Protein AF-A0AAP2H8K9-F1 (afdb_monomer)

Foldseek 3Di:
DLVVQLLVCLLVLVLVSNLVSLVVCVVVVNCDACNLQSNLLSCLVVPVNVSSVVSVVRHDDDCLPVNLVVLCVRQNPVVLLVLLLVLLVVCLVPVDPVSVLSLLVSLLQLAQAQSVLSSLQSLLVSLPPDDPPHPPVSLLSPLCSVLSNQSSVVRVPPGGRDPVSLVSLCVSCVVSQNNQLPHAQDPSLSRSLSNLSVCCSSVVDHLVSNLVRHVVVLVCQQPDPVHDLSSLVSNLLSCLVVVNPCNLVSLVSCCPVVVDLVSLLVNLCVQQPPDPDHDPVSLVSLVVSCVSCVLDLSSLVSCLVHPDDPLVVNLVSLSSNLSSLSNCSRPGPPVNDDDHSSVSNVVSSVSNCVSVVD

Sequence (358 aa):
MRLELALHYTRREECPKALEAWTALERSDLVTGYMPMLAGYCYLKLGDDKRAFAMFDRVKGRLHGRFEDVLEQLWGERPALRAHADRLLAFRASGSLADLDGGLENAIRFGIGQDRGKALAALAQAAAPSSPQAPAVFGQLACLRPAFEAEASASEASGDPDASVKAEWKQRMETCGLALGRYPLPDDAALARLLVVTAINLDIASAQELLAAHAASLAGRARSDAGDIGALRLLAAMQARVSDPGLKETDELGWTRYGDVRFAASRLAGRLVGNPAPTAEDLAQLDRARRQFPQDQAILGLWLRYSSPDKEAARAAWRELALMEFHSPRVERDPIHMERTAVGLYFALRGYREAAGL

Secondary structure (DSSP, 8-state):
-HHHHHHHHHHTT-HHHHHHHHHHHHTTT---TTHHHHHHHHHHHHT-HHHHHHHHTT--S--HHHHHHHHHHHTS-HHHHHHHHHHHHHHHHH--HHHHHHHHHHHHHT-SSHHHHHHHHHHHHHTSS--TT--THHHHHHHHHHHHHHHHHHHHHTSS--HHHHHHHHHHHHHTT--BTTBPPPSSHHHHHHHHHHHHHTTSS-HHHHHHHHHHHHHHHHHSSS--HHHHHHHHHHHHHTT-TTHHHHHHHHHHHH--HHHHHHHHHHHHTT-SS--HHHHHHHHHHHHH-TT-HHHHHHHHHHS---HHHHHHHHHHHHHHHHH-----B-SS-B--HHHHHHHHHHHHHHHHT-

Nearest PDB structures (foldseek):
  7n61-assembly1_1E  TM=3.010E-01  e=2.448E-01  Chlamydomonas reinhardtii
  6fc4-assembly1_A  TM=2.152E-01  e=1.053E+00  Pseudomonas aeruginosa
  3zik-assembly1_A  TM=2.055E-01  e=2.715E+00  Eremothecium gossypii

pLDDT: mean 83.64, std 14.6, range [29.08, 97.94]

Radius of gyration: 22.85 Å; Cα contacts (8 Å, |Δi|>4): 438; chains: 1; bounding box: 60×42×66 Å

Mean predicted aligned error: 8.21 Å

Solvent-accessible surface area (backbone atoms only — not comparable to full-atom values): 18932 Å² total; per-residue (Å²): 111,58,64,61,51,19,54,50,24,50,56,70,66,38,31,74,64,12,46,56,32,42,52,56,34,47,79,65,74,65,62,53,72,60,46,28,48,61,51,13,49,37,29,46,74,75,65,40,52,70,61,11,49,58,24,47,72,64,46,78,72,99,46,57,74,65,42,49,56,46,33,21,74,56,53,23,56,68,59,49,64,47,46,35,51,49,29,42,51,46,20,66,74,65,67,41,65,70,30,47,38,55,36,40,49,49,32,52,42,51,39,87,22,49,67,15,12,54,42,27,40,51,51,29,60,58,30,49,96,78,64,99,81,62,56,76,68,43,61,55,44,40,55,36,22,66,36,27,45,44,39,19,55,34,14,73,74,67,43,56,77,50,75,65,38,44,51,42,40,52,52,32,27,49,77,62,59,52,33,82,67,81,38,75,73,58,87,53,39,40,60,33,42,41,53,53,53,50,29,41,76,57,69,73,44,54,55,63,58,47,40,73,58,40,43,68,59,27,53,47,48,34,67,38,93,86,49,28,70,51,34,40,51,48,46,37,51,35,24,59,76,68,68,39,78,65,33,59,58,49,18,48,47,34,27,72,77,65,67,37,63,66,26,44,40,51,46,48,44,76,64,44,65,93,46,95,72,72,49,74,67,56,52,54,50,46,54,50,45,40,68,75,40,74,84,39,62,64,42,49,53,49,40,69,70,73,46,87,65,55,60,66,60,43,25,53,49,23,48,49,46,27,54,50,39,56,58,50,42,49,78,44,51,39,93,87,59,78,60,60,40,65,56,57,31,49,53,22,48,50,53,21,31,64,49,66,72,109

Structure (mmCIF, N/CA/C/O backbone):
data_AF-A0AAP2H8K9-F1
#
_entry.id   AF-A0AAP2H8K9-F1
#
loop_
_atom_site.group_PDB
_atom_site.id
_atom_site.type_symbol
_atom_site.label_atom_id
_atom_site.label_alt_id
_atom_site.label_comp_id
_atom_site.label_asym_id
_atom_site.label_entity_id
_atom_site.label_seq_id
_atom_site.pdbx_PDB_ins_code
_atom_site.Cartn_x
_atom_site.Cartn_y
_atom_site.Cartn_z
_atom_site.occupancy
_atom_site.B_iso_or_equiv
_atom_site.auth_seq_id
_atom_site.auth_comp_id
_atom_site.auth_asym_id
_atom_site.auth_atom_id
_atom_site.pdbx_PDB_model_num
ATOM 1 N N . MET A 1 1 ? -9.526 8.830 -32.875 1.00 81.38 1 MET A N 1
ATOM 2 C CA . MET A 1 1 ? -9.806 7.374 -32.905 1.00 81.38 1 MET A CA 1
ATOM 3 C C . MET A 1 1 ? -8.564 6.506 -32.688 1.00 81.38 1 MET A C 1
ATOM 5 O O . MET A 1 1 ? -8.616 5.634 -31.838 1.00 81.38 1 MET A O 1
ATOM 9 N N . ARG A 1 2 ? -7.440 6.718 -33.396 1.00 87.75 2 ARG A N 1
ATOM 10 C CA . ARG A 1 2 ? -6.240 5.860 -33.248 1.00 87.75 2 ARG A CA 1
ATOM 11 C C . ARG A 1 2 ? -5.597 5.883 -31.852 1.00 87.75 2 ARG A C 1
ATOM 13 O O . ARG A 1 2 ? -5.178 4.834 -31.386 1.00 87.75 2 ARG A O 1
ATOM 20 N N . LEU A 1 3 ? -5.576 7.041 -31.183 1.00 87.56 3 LEU A N 1
ATOM 21 C CA . LEU A 1 3 ? -5.094 7.156 -29.799 1.00 87.56 3 LEU A CA 1
ATOM 22 C C . LEU A 1 3 ? -5.915 6.289 -28.837 1.00 87.56 3 LEU A C 1
ATOM 24 O O . LEU A 1 3 ? -5.346 5.482 -28.116 1.00 87.56 3 LEU A O 1
ATOM 28 N N . GLU A 1 4 ? -7.243 6.379 -28.902 1.00 87.25 4 GLU A N 1
ATOM 29 C CA . GLU A 1 4 ? -8.145 5.547 -28.091 1.00 87.25 4 GLU A CA 1
ATOM 30 C C . GLU A 1 4 ? -7.919 4.046 -28.305 1.00 87.25 4 GLU A C 1
ATOM 32 O O . GLU A 1 4 ? -7.903 3.287 -27.342 1.00 87.25 4 GLU A O 1
ATOM 37 N N . LEU A 1 5 ? -7.685 3.608 -29.548 1.00 92.19 5 LEU A N 1
ATOM 38 C CA . LEU A 1 5 ? -7.356 2.207 -29.839 1.00 92.19 5 LEU A CA 1
ATOM 39 C C . LEU A 1 5 ? -6.014 1.790 -29.227 1.00 92.19 5 LEU A C 1
ATOM 41 O O . LEU A 1 5 ? -5.926 0.714 -28.641 1.00 92.19 5 LEU A O 1
ATOM 45 N N . ALA A 1 6 ? -4.987 2.639 -29.331 1.00 90.94 6 ALA A N 1
ATOM 46 C CA . ALA A 1 6 ? -3.682 2.368 -28.736 1.00 90.94 6 ALA A CA 1
ATOM 47 C C . ALA A 1 6 ? -3.791 2.216 -27.210 1.00 90.94 6 ALA A C 1
ATOM 49 O O . ALA A 1 6 ? -3.351 1.210 -26.657 1.00 90.94 6 ALA A O 1
ATOM 50 N N . LEU A 1 7 ? -4.473 3.157 -26.547 1.00 86.06 7 LEU A N 1
ATOM 51 C CA . LEU A 1 7 ? -4.726 3.114 -25.105 1.00 86.06 7 LEU A CA 1
ATOM 52 C C . LEU A 1 7 ? -5.587 1.902 -24.710 1.00 86.06 7 LEU A C 1
ATOM 54 O O . LEU A 1 7 ? -5.293 1.242 -23.715 1.00 86.06 7 LEU A O 1
ATOM 58 N N . HIS A 1 8 ? -6.621 1.569 -25.492 1.00 84.94 8 HIS A N 1
ATOM 59 C CA . HIS A 1 8 ? -7.476 0.401 -25.261 1.00 84.94 8 HIS A CA 1
ATOM 60 C C . HIS A 1 8 ? -6.677 -0.906 -25.284 1.00 84.94 8 HIS A C 1
ATOM 62 O O . HIS A 1 8 ? -6.778 -1.697 -24.347 1.00 84.94 8 HIS A O 1
ATOM 68 N N . TYR A 1 9 ? -5.868 -1.129 -26.322 1.00 91.50 9 TYR A N 1
ATOM 69 C CA . TYR A 1 9 ? -5.059 -2.342 -26.422 1.00 91.50 9 TYR A CA 1
ATOM 70 C C . TYR A 1 9 ? -3.954 -2.390 -25.364 1.00 91.50 9 TYR A C 1
ATOM 72 O O . TYR A 1 9 ? -3.726 -3.454 -24.795 1.00 91.50 9 TYR A O 1
ATOM 80 N N . THR A 1 10 ? -3.320 -1.257 -25.034 1.00 87.62 10 THR A N 1
ATOM 81 C CA . THR A 1 10 ? -2.350 -1.178 -23.929 1.00 87.62 10 THR A CA 1
ATOM 82 C C . THR A 1 10 ? -2.995 -1.553 -22.589 1.00 87.62 10 THR A C 1
ATOM 84 O O . THR A 1 10 ? -2.435 -2.370 -21.862 1.00 87.62 10 THR A O 1
ATOM 87 N N . ARG A 1 11 ? -4.201 -1.046 -22.291 1.00 82.44 11 ARG A N 1
ATOM 88 C CA . ARG A 1 11 ? -4.965 -1.387 -21.074 1.00 82.44 11 ARG A CA 1
ATOM 89 C C . ARG A 1 11 ? -5.315 -2.873 -20.990 1.00 82.44 11 ARG A C 1
ATOM 91 O O . ARG A 1 11 ? -5.318 -3.442 -19.908 1.00 82.44 11 ARG A O 1
ATOM 98 N N . ARG A 1 12 ? -5.625 -3.497 -22.128 1.00 84.19 12 ARG A N 1
ATOM 99 C CA . ARG A 1 12 ? -5.955 -4.930 -22.219 1.00 84.19 12 ARG A CA 1
ATOM 100 C C . ARG A 1 12 ? -4.736 -5.839 -22.325 1.00 84.19 12 ARG A C 1
ATOM 102 O O . ARG A 1 12 ? -4.901 -7.033 -22.542 1.00 84.19 12 ARG A O 1
ATOM 109 N N . GLU A 1 13 ? -3.534 -5.278 -22.213 1.00 87.31 13 GLU A N 1
ATOM 110 C CA . GLU A 1 13 ? -2.275 -6.002 -22.373 1.00 87.31 13 GLU A CA 1
ATOM 111 C C . GLU A 1 13 ? -2.085 -6.662 -23.752 1.00 87.31 13 GLU A C 1
ATOM 113 O O . GLU A 1 13 ? -1.221 -7.519 -23.935 1.00 87.31 13 GLU A O 1
ATOM 118 N N . GLU A 1 14 ? -2.834 -6.220 -24.763 1.00 93.25 14 GLU A N 1
ATOM 119 C CA . GLU A 1 14 ? -2.744 -6.697 -26.145 1.00 93.25 14 GLU A CA 1
ATOM 120 C C . GLU A 1 14 ? -1.607 -5.963 -26.880 1.00 93.25 14 GLU A C 1
ATOM 122 O O . GLU A 1 14 ? -1.812 -5.316 -27.910 1.00 93.25 14 GLU A O 1
ATOM 127 N N . CYS A 1 15 ? -0.388 -6.035 -26.329 1.00 95.12 15 CYS A N 1
ATOM 128 C CA . CYS A 1 15 ? 0.767 -5.240 -26.762 1.00 95.12 15 CYS A CA 1
ATOM 129 C C . CYS A 1 15 ? 1.074 -5.304 -28.268 1.00 95.12 15 CYS A C 1
ATOM 131 O O . CYS A 1 15 ? 1.371 -4.247 -28.821 1.00 95.12 15 CYS A O 1
ATOM 133 N N . PRO A 1 16 ? 0.957 -6.448 -28.976 1.00 97.19 16 PRO A N 1
ATOM 134 C CA . PRO A 1 16 ? 1.146 -6.471 -30.428 1.00 97.19 16 PRO A CA 1
ATOM 135 C C . PRO A 1 16 ? 0.188 -5.525 -31.171 1.00 97.19 16 PRO A C 1
ATOM 137 O O . PRO A 1 16 ? 0.630 -4.708 -31.976 1.00 97.19 16 PRO A O 1
ATOM 140 N N . LYS A 1 17 ? -1.108 -5.549 -30.829 1.00 96.81 17 LYS A N 1
ATOM 141 C CA . LYS A 1 17 ? -2.116 -4.654 -31.426 1.00 96.81 17 LYS A CA 1
ATOM 142 C C . LYS A 1 17 ? -1.934 -3.208 -30.977 1.00 96.81 17 LYS A C 1
ATOM 144 O O . LYS A 1 17 ? -2.128 -2.278 -31.758 1.00 96.81 17 LYS A O 1
ATOM 149 N N . ALA A 1 18 ? -1.543 -3.006 -29.717 1.00 94.81 18 ALA A N 1
ATOM 150 C CA . ALA A 1 18 ? -1.234 -1.678 -29.204 1.00 94.81 18 ALA A CA 1
ATOM 151 C C . ALA A 1 18 ? -0.090 -1.039 -29.998 1.00 94.81 18 ALA A C 1
ATOM 153 O O . ALA A 1 18 ? -0.194 0.123 -30.383 1.00 94.81 18 ALA A O 1
ATOM 154 N N . LEU A 1 19 ? 0.973 -1.795 -30.290 1.00 96.19 19 LEU A N 1
ATOM 155 C CA . LEU A 1 19 ? 2.117 -1.301 -31.051 1.00 96.19 19 LEU A CA 1
ATOM 156 C C . LEU A 1 19 ? 1.758 -0.930 -32.490 1.00 96.19 19 LEU A C 1
ATOM 158 O O . LEU A 1 19 ? 2.238 0.094 -32.963 1.00 96.19 19 LEU A O 1
ATOM 162 N N . GLU A 1 20 ? 0.876 -1.671 -33.164 1.00 95.88 20 GLU A N 1
ATOM 163 C CA . GLU A 1 20 ? 0.372 -1.263 -34.486 1.00 95.88 20 GLU A CA 1
ATOM 164 C C . GLU A 1 20 ? -0.271 0.133 -34.438 1.00 95.88 20 GLU A C 1
ATOM 166 O O . GLU A 1 20 ? 0.018 0.999 -35.272 1.00 95.88 20 GLU A O 1
ATOM 171 N N . ALA A 1 21 ? -1.098 0.381 -33.418 1.00 94.81 21 ALA A N 1
ATOM 172 C CA . ALA A 1 21 ? -1.740 1.673 -33.212 1.00 94.81 21 ALA A CA 1
ATOM 173 C C . ALA A 1 21 ? -0.735 2.769 -32.801 1.00 94.81 21 ALA A C 1
ATOM 175 O O . ALA A 1 21 ? -0.788 3.875 -33.347 1.00 94.81 21 ALA A O 1
ATOM 176 N N . TRP A 1 22 ? 0.214 2.470 -31.906 1.00 95.06 22 TRP A N 1
ATOM 177 C CA . TRP A 1 22 ? 1.273 3.398 -31.489 1.00 95.06 22 TRP A CA 1
ATOM 178 C C . TRP A 1 22 ? 2.195 3.786 -32.648 1.00 95.06 22 TRP A C 1
ATOM 180 O O . TRP A 1 22 ? 2.468 4.969 -32.834 1.00 95.06 22 TRP A O 1
ATOM 190 N N . THR A 1 23 ? 2.611 2.835 -33.486 1.00 95.00 23 THR A N 1
ATOM 191 C CA . THR A 1 23 ? 3.412 3.109 -34.687 1.00 95.00 23 THR A CA 1
ATOM 192 C C . THR A 1 23 ? 2.643 3.966 -35.693 1.00 95.00 23 THR A C 1
ATOM 194 O O . THR A 1 23 ? 3.220 4.858 -36.316 1.00 95.00 23 THR A O 1
ATOM 197 N N . ALA A 1 24 ? 1.334 3.748 -35.856 1.00 93.88 24 ALA A N 1
ATOM 198 C CA . ALA A 1 24 ? 0.516 4.597 -36.721 1.00 93.88 24 ALA A CA 1
ATOM 199 C C . ALA A 1 24 ? 0.422 6.044 -36.202 1.00 93.88 24 ALA A C 1
ATOM 201 O O . ALA A 1 24 ? 0.432 6.972 -37.009 1.00 93.88 24 ALA A O 1
ATOM 202 N N . LEU A 1 25 ? 0.344 6.239 -34.880 1.00 91.44 25 LEU A N 1
ATOM 203 C CA . LEU A 1 25 ? 0.381 7.564 -34.249 1.00 91.44 25 LEU A CA 1
ATOM 204 C C . LEU A 1 25 ? 1.756 8.222 -34.387 1.00 91.44 25 LEU A C 1
ATOM 206 O O . LEU A 1 25 ? 1.836 9.419 -34.654 1.00 91.44 25 LEU A O 1
ATOM 210 N N . GLU A 1 26 ? 2.828 7.445 -34.239 1.00 92.12 26 GLU A N 1
ATOM 211 C CA . GLU A 1 26 ? 4.207 7.919 -34.365 1.00 92.12 26 GLU A CA 1
ATOM 212 C C . GLU A 1 26 ? 4.497 8.437 -35.775 1.00 92.12 26 GLU A C 1
ATOM 214 O O . GLU A 1 26 ? 5.035 9.529 -35.926 1.00 92.12 26 GLU A O 1
ATOM 219 N N . ARG A 1 27 ? 4.063 7.712 -36.815 1.00 92.94 27 ARG A N 1
ATOM 220 C CA . ARG A 1 27 ? 4.183 8.160 -38.216 1.00 92.94 27 ARG A CA 1
ATOM 221 C C . ARG A 1 27 ? 3.424 9.455 -38.509 1.00 92.94 27 ARG A C 1
ATOM 223 O O . ARG A 1 27 ? 3.687 10.089 -39.523 1.00 92.94 27 ARG A O 1
ATOM 230 N N . SER A 1 28 ? 2.455 9.812 -37.670 1.00 91.38 28 SER A N 1
ATOM 231 C CA . SER A 1 28 ? 1.693 11.061 -37.765 1.00 91.38 28 SER A CA 1
ATOM 232 C C . SER A 1 28 ? 2.223 12.161 -36.837 1.00 91.38 28 SER A C 1
ATOM 234 O O . SER A 1 28 ? 1.571 13.191 -36.724 1.00 91.38 28 SER A O 1
ATOM 236 N N . ASP A 1 29 ? 3.357 11.940 -36.160 1.00 88.25 29 ASP A N 1
ATOM 237 C CA . ASP A 1 29 ? 3.944 12.846 -35.159 1.00 88.25 29 ASP A CA 1
ATOM 238 C C . ASP A 1 29 ? 2.975 13.225 -34.017 1.00 88.25 29 ASP A C 1
ATOM 240 O O . ASP A 1 29 ? 3.028 14.301 -33.430 1.00 88.25 29 ASP A O 1
ATOM 244 N N . LEU A 1 30 ? 2.049 12.314 -33.687 1.00 86.06 30 LEU A N 1
ATOM 245 C CA . LEU A 1 30 ? 1.036 12.526 -32.643 1.00 86.06 30 LEU A CA 1
ATOM 246 C C . LEU A 1 30 ? 1.455 11.968 -31.275 1.00 86.06 30 LEU A C 1
ATOM 248 O O . LEU A 1 30 ? 0.756 12.177 -30.285 1.00 86.06 30 LEU A O 1
ATOM 252 N N . VAL A 1 31 ? 2.581 11.253 -31.199 1.00 85.12 31 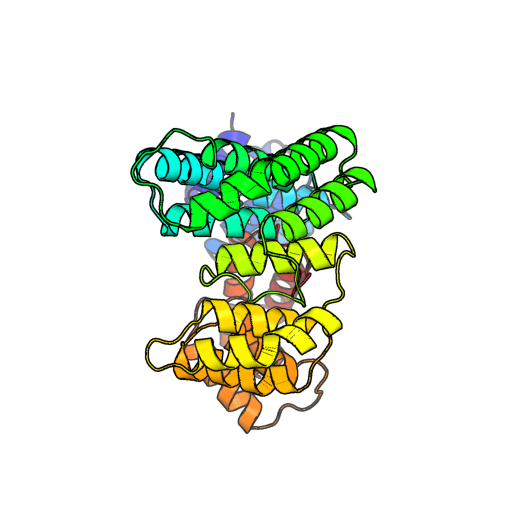VAL A N 1
ATOM 253 C CA . VAL A 1 31 ? 3.098 10.669 -29.952 1.00 85.12 31 VAL A CA 1
ATOM 254 C C . VAL A 1 31 ? 3.935 11.719 -29.224 1.00 85.12 31 VAL A C 1
ATOM 256 O O . VAL A 1 31 ? 5.137 11.850 -29.451 1.00 85.12 31 VAL A O 1
ATOM 259 N N . THR A 1 32 ? 3.284 12.476 -28.342 1.00 83.00 32 THR A N 1
ATOM 260 C CA . THR A 1 32 ? 3.893 13.581 -27.586 1.00 83.00 32 THR A CA 1
ATOM 261 C C . THR A 1 32 ? 3.646 13.446 -26.079 1.00 83.00 32 THR A C 1
ATOM 263 O O . THR A 1 32 ? 2.894 12.580 -25.623 1.00 83.00 32 THR A O 1
ATOM 266 N N . GLY A 1 33 ? 4.310 14.284 -25.278 1.00 81.31 33 GLY A N 1
ATOM 267 C CA . GLY A 1 33 ? 4.159 14.288 -23.821 1.00 81.31 33 GLY A CA 1
ATOM 268 C C . GLY A 1 33 ? 4.581 12.959 -23.190 1.00 81.31 33 GLY A C 1
ATOM 269 O O . GLY A 1 33 ? 5.719 12.529 -23.350 1.00 81.31 33 GLY A O 1
ATOM 270 N N . TYR A 1 34 ? 3.656 12.317 -22.476 1.00 78.62 34 TYR A N 1
ATOM 271 C CA . TYR A 1 34 ? 3.871 11.038 -21.793 1.00 78.62 34 TYR A CA 1
ATOM 272 C C . TYR A 1 34 ? 3.588 9.807 -22.669 1.00 78.62 34 TYR A C 1
ATOM 274 O O . TYR A 1 34 ? 3.903 8.689 -22.271 1.00 78.62 34 TYR A O 1
ATOM 282 N N . MET A 1 35 ? 2.990 9.974 -23.854 1.00 86.06 35 MET A N 1
ATOM 283 C CA . MET A 1 35 ? 2.619 8.853 -24.727 1.00 86.06 35 MET A CA 1
ATOM 284 C C . MET A 1 35 ? 3.796 7.933 -25.101 1.00 86.06 35 MET A C 1
ATOM 28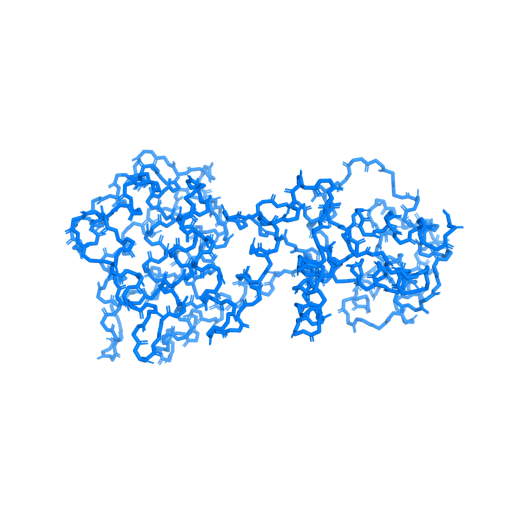6 O O . MET A 1 35 ? 3.579 6.720 -25.152 1.00 86.06 35 MET A O 1
ATOM 290 N N . PRO A 1 36 ? 5.039 8.433 -25.294 1.00 90.06 36 PRO A N 1
ATOM 291 C CA . PRO A 1 36 ? 6.187 7.553 -25.478 1.00 90.06 36 PRO A CA 1
ATOM 292 C C . PRO A 1 36 ? 6.391 6.559 -24.323 1.00 90.06 36 PRO A C 1
ATOM 294 O O . PRO A 1 36 ? 6.704 5.406 -24.592 1.00 90.06 36 PRO A O 1
ATOM 297 N N . MET A 1 37 ? 6.130 6.923 -23.057 1.00 86.00 37 MET A N 1
ATOM 298 C CA . MET A 1 37 ? 6.221 5.961 -21.941 1.00 86.00 37 MET A CA 1
ATOM 299 C C . MET A 1 37 ? 5.267 4.776 -22.121 1.00 86.00 37 MET A C 1
ATOM 301 O O . MET A 1 37 ? 5.631 3.633 -21.863 1.00 86.00 37 MET A O 1
ATOM 305 N N . LEU A 1 38 ? 4.049 5.034 -22.598 1.00 87.56 38 LEU A N 1
ATOM 306 C CA . LEU A 1 38 ? 3.014 4.011 -22.775 1.00 87.56 38 LEU A CA 1
ATOM 307 C C . LEU A 1 38 ? 3.314 3.082 -23.952 1.00 87.56 38 LEU A C 1
ATOM 309 O O . LEU A 1 38 ? 3.112 1.868 -23.872 1.00 87.56 38 LEU A O 1
ATOM 313 N N . ALA A 1 39 ? 3.837 3.647 -25.041 1.00 91.12 39 ALA A N 1
ATOM 314 C CA . ALA A 1 39 ? 4.348 2.865 -26.159 1.00 91.12 39 ALA A CA 1
ATOM 315 C C . ALA A 1 39 ? 5.562 2.024 -25.725 1.00 91.12 39 ALA A C 1
ATOM 317 O O . ALA A 1 39 ? 5.638 0.833 -26.035 1.00 91.12 39 ALA A O 1
ATOM 318 N N . GLY A 1 40 ? 6.478 2.623 -24.956 1.00 91.56 40 GLY A N 1
ATOM 319 C CA . GLY A 1 40 ? 7.665 1.971 -24.410 1.00 91.56 40 GLY A CA 1
ATOM 320 C C . GLY A 1 40 ? 7.335 0.787 -23.500 1.00 91.56 40 GLY A C 1
ATOM 321 O O . GLY A 1 40 ? 7.984 -0.248 -23.618 1.00 91.56 40 GLY A O 1
ATOM 322 N N . TYR A 1 41 ? 6.272 0.869 -22.690 1.00 92.50 41 TYR A N 1
ATOM 323 C CA . TYR A 1 41 ? 5.761 -0.269 -21.913 1.00 92.50 41 TYR A CA 1
ATOM 324 C C . TYR A 1 41 ? 5.453 -1.491 -22.796 1.00 92.50 41 TYR A C 1
ATOM 326 O O . TYR A 1 41 ? 5.861 -2.607 -22.477 1.00 92.50 41 TYR A O 1
ATOM 334 N N . CYS A 1 42 ? 4.778 -1.304 -23.937 1.00 93.50 42 CYS A N 1
ATOM 335 C CA . CYS A 1 42 ? 4.420 -2.425 -24.812 1.00 93.50 42 CYS A CA 1
ATOM 336 C C . CYS A 1 42 ? 5.658 -3.063 -25.462 1.00 93.50 42 CYS A C 1
ATOM 338 O O . CYS A 1 42 ? 5.729 -4.287 -25.569 1.00 93.50 42 CYS A O 1
ATOM 340 N N . TYR A 1 43 ? 6.650 -2.252 -25.848 1.00 94.25 43 TYR A N 1
ATOM 341 C CA . TYR A 1 43 ? 7.943 -2.758 -26.317 1.00 94.25 43 TYR A CA 1
ATOM 342 C C . TYR A 1 43 ? 8.683 -3.525 -25.215 1.00 94.25 43 TYR A C 1
ATOM 344 O O . TYR A 1 43 ? 9.145 -4.642 -25.452 1.00 94.25 43 TYR A O 1
ATOM 352 N N . LEU A 1 44 ? 8.710 -2.983 -23.992 1.00 92.38 44 LEU A N 1
ATOM 353 C CA . LEU A 1 44 ? 9.326 -3.617 -22.828 1.00 92.38 44 LEU A CA 1
ATOM 354 C C . LEU A 1 44 ? 8.672 -4.969 -22.514 1.00 92.38 44 LEU A C 1
ATOM 356 O O . LEU A 1 44 ? 9.370 -5.949 -22.255 1.00 92.38 44 LEU A O 1
ATOM 360 N N . LYS A 1 45 ? 7.339 -5.067 -22.588 1.00 92.44 45 LYS A N 1
ATOM 361 C CA . LYS A 1 45 ? 6.596 -6.318 -22.364 1.00 92.44 45 LYS A CA 1
ATOM 362 C C . LYS A 1 45 ? 6.897 -7.382 -23.418 1.00 92.44 45 LYS A C 1
ATOM 364 O O . LYS A 1 45 ? 7.017 -8.557 -23.083 1.00 92.44 45 LYS A O 1
ATOM 369 N N . LEU A 1 46 ? 7.089 -6.975 -24.670 1.00 94.69 46 LEU A N 1
ATOM 370 C CA . LEU A 1 46 ? 7.437 -7.879 -25.770 1.00 94.69 46 LEU A CA 1
ATOM 371 C C . LEU A 1 46 ? 8.939 -8.202 -25.856 1.00 94.69 46 LEU A C 1
ATOM 373 O O . LEU A 1 46 ? 9.328 -9.044 -26.659 1.00 94.69 46 LEU A O 1
ATOM 377 N N . GLY A 1 47 ? 9.773 -7.583 -25.014 1.00 92.50 47 GLY A N 1
ATOM 378 C CA . GLY A 1 47 ? 11.216 -7.837 -24.948 1.00 92.50 47 GLY A CA 1
ATOM 379 C C . GLY A 1 47 ? 12.043 -7.049 -25.968 1.00 92.50 47 GLY A C 1
ATOM 380 O O . GLY A 1 47 ? 13.217 -7.355 -26.164 1.00 92.50 47 GLY A O 1
ATOM 381 N N . ASP A 1 48 ? 11.460 -6.034 -26.612 1.00 94.88 48 ASP A N 1
ATOM 382 C CA . ASP A 1 48 ? 12.185 -5.104 -27.484 1.00 94.88 48 ASP A CA 1
ATOM 383 C C . ASP A 1 48 ? 12.732 -3.928 -26.662 1.00 94.88 48 ASP A C 1
ATOM 385 O O . ASP A 1 48 ? 12.229 -2.801 -26.697 1.00 94.88 48 ASP A O 1
ATOM 389 N N . ASP A 1 49 ? 13.767 -4.214 -25.875 1.00 92.88 49 ASP A N 1
ATOM 390 C CA . ASP A 1 49 ? 14.336 -3.260 -24.917 1.00 92.88 49 ASP A CA 1
ATOM 391 C C . ASP A 1 49 ? 14.866 -1.999 -25.605 1.00 92.88 49 ASP A C 1
ATOM 393 O O . ASP A 1 49 ? 14.671 -0.884 -25.123 1.00 92.88 49 ASP A O 1
ATOM 397 N N . LYS A 1 50 ? 15.495 -2.157 -26.775 1.00 93.56 50 LYS A N 1
ATOM 398 C CA . LYS A 1 50 ? 16.066 -1.039 -27.528 1.00 93.56 50 LYS A CA 1
ATOM 399 C C . LYS A 1 50 ? 14.984 -0.045 -27.945 1.00 93.56 50 LYS A C 1
ATOM 401 O O . LYS A 1 50 ? 15.175 1.160 -27.782 1.00 93.56 50 LYS A O 1
ATOM 406 N N . ARG A 1 51 ? 13.849 -0.521 -28.474 1.00 94.38 51 ARG A N 1
ATOM 407 C CA . ARG A 1 51 ? 12.728 0.369 -28.810 1.00 94.38 51 ARG A CA 1
ATOM 408 C C . ARG A 1 51 ? 12.030 0.908 -27.570 1.00 94.38 51 ARG A C 1
ATOM 410 O O . ARG A 1 51 ? 11.615 2.064 -27.594 1.00 94.38 51 ARG A O 1
ATOM 417 N N . ALA A 1 52 ? 11.940 0.125 -26.495 1.00 92.69 52 ALA A N 1
ATOM 418 C CA . ALA A 1 52 ? 11.375 0.592 -25.233 1.00 92.69 52 ALA A CA 1
ATOM 419 C C . ALA A 1 52 ? 12.135 1.815 -24.699 1.00 92.69 52 ALA A C 1
ATOM 421 O O . ALA A 1 52 ? 11.534 2.869 -24.497 1.00 92.69 52 ALA A O 1
ATOM 422 N N . PHE A 1 53 ? 13.462 1.725 -24.574 1.00 90.38 53 PHE A N 1
ATOM 423 C CA . PHE A 1 53 ? 14.283 2.841 -24.097 1.00 90.38 53 PHE A CA 1
ATOM 424 C C . PHE A 1 53 ? 14.351 4.008 -25.080 1.00 90.38 53 PHE A C 1
ATOM 426 O O . PHE A 1 53 ? 14.293 5.153 -24.643 1.00 90.38 53 PHE A O 1
ATOM 433 N N . ALA A 1 54 ? 14.353 3.754 -26.393 1.00 92.31 54 ALA A N 1
ATOM 434 C CA . ALA A 1 54 ? 14.224 4.830 -27.376 1.00 92.31 54 ALA A CA 1
ATOM 435 C C . ALA A 1 54 ? 12.911 5.617 -27.205 1.00 92.31 54 ALA A C 1
ATOM 437 O O . ALA A 1 54 ? 12.878 6.824 -27.435 1.00 92.31 54 ALA A O 1
ATOM 438 N N . MET A 1 55 ? 11.828 4.955 -26.786 1.00 91.31 55 MET A N 1
ATOM 439 C CA . MET A 1 55 ? 10.579 5.630 -26.440 1.00 91.31 55 MET A CA 1
ATOM 440 C C . MET A 1 55 ? 10.677 6.378 -25.107 1.00 91.31 55 MET A C 1
ATOM 442 O O . MET A 1 55 ? 10.253 7.529 -25.037 1.00 91.31 55 MET A O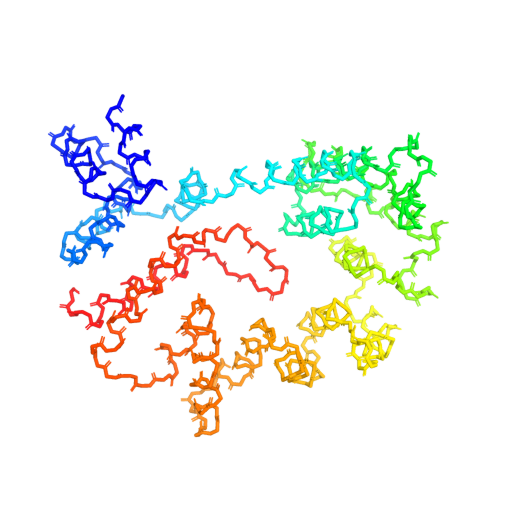 1
ATOM 446 N N . PHE A 1 56 ? 11.266 5.780 -24.070 1.00 88.56 56 PHE A N 1
ATOM 447 C CA . PHE A 1 56 ? 11.444 6.437 -22.768 1.00 88.56 56 PHE A CA 1
ATOM 448 C C . PHE A 1 56 ? 12.312 7.704 -22.866 1.00 88.56 56 PHE A C 1
ATOM 450 O O . PHE A 1 56 ? 11.944 8.741 -22.318 1.00 88.56 56 PHE A O 1
ATOM 457 N N . ASP A 1 57 ? 13.390 7.672 -23.651 1.00 87.62 57 ASP A N 1
ATOM 458 C CA . ASP A 1 57 ? 14.307 8.804 -23.848 1.00 87.62 57 ASP A CA 1
ATOM 459 C C . ASP A 1 57 ? 13.644 9.999 -24.573 1.00 87.62 57 ASP A C 1
ATOM 461 O O . ASP A 1 57 ? 14.110 11.136 -24.478 1.00 87.62 57 ASP A O 1
ATOM 465 N N . ARG A 1 58 ? 12.523 9.782 -25.279 1.00 87.81 58 ARG A N 1
ATOM 466 C CA . ARG A 1 58 ? 11.762 10.854 -25.955 1.00 87.81 58 ARG A CA 1
ATOM 467 C C . ARG A 1 58 ? 10.913 11.694 -25.006 1.00 87.81 58 ARG A C 1
ATOM 469 O O . ARG A 1 58 ? 10.390 12.734 -25.417 1.00 87.81 58 ARG A O 1
ATOM 476 N N . VAL A 1 59 ? 10.740 11.258 -23.764 1.00 82.44 59 VAL A N 1
ATOM 477 C CA . VAL A 1 59 ? 9.910 11.947 -22.775 1.00 82.44 59 VAL A CA 1
ATOM 478 C C . VAL A 1 59 ? 10.671 13.175 -22.272 1.00 82.44 59 VAL A C 1
ATOM 480 O O . VAL A 1 59 ? 11.615 13.080 -21.494 1.00 82.44 59 VAL A O 1
ATOM 483 N N . LYS A 1 60 ? 10.282 14.365 -22.739 1.00 67.00 60 LYS A N 1
ATOM 484 C CA . LYS A 1 60 ? 10.938 15.627 -22.364 1.00 67.00 60 LYS A CA 1
ATOM 485 C C . LYS A 1 60 ? 10.414 16.159 -21.021 1.00 67.00 60 LYS A C 1
ATOM 487 O O . LYS A 1 60 ? 9.278 16.617 -20.950 1.00 67.00 60 LYS A O 1
ATOM 492 N N . GLY A 1 61 ? 11.285 16.233 -20.010 1.00 56.97 61 GLY A N 1
ATOM 493 C CA . GLY A 1 61 ? 11.133 17.116 -18.842 1.00 56.97 61 GLY A CA 1
ATOM 494 C C . GLY A 1 61 ? 10.116 16.694 -17.767 1.00 56.97 61 GLY A C 1
ATOM 495 O O . GLY A 1 61 ? 9.362 15.743 -17.929 1.00 56.97 61 GLY A O 1
ATOM 496 N N . ARG A 1 62 ? 10.148 17.421 -16.636 1.00 50.97 62 ARG A N 1
ATOM 497 C CA . ARG A 1 62 ? 9.496 17.174 -15.326 1.00 50.97 62 ARG A CA 1
ATOM 498 C C . ARG A 1 62 ? 7.971 16.949 -15.398 1.00 50.97 62 ARG A C 1
ATOM 500 O O . ARG A 1 62 ? 7.196 17.827 -15.028 1.00 50.97 62 ARG A O 1
ATOM 507 N N . LEU A 1 63 ? 7.535 15.774 -15.841 1.00 52.28 63 LEU A N 1
ATOM 508 C CA . LEU A 1 63 ? 6.118 15.414 -15.995 1.00 52.28 63 LEU A CA 1
ATOM 509 C C . LEU A 1 63 ? 5.633 14.369 -14.980 1.00 52.28 63 LEU A C 1
ATOM 511 O O . LEU A 1 63 ? 4.578 13.786 -15.204 1.00 52.28 63 LEU A O 1
ATOM 515 N N . HIS A 1 64 ? 6.367 14.159 -13.877 1.00 51.06 64 HIS A N 1
ATOM 516 C CA . HIS A 1 64 ? 6.054 13.148 -12.855 1.00 51.06 64 HIS A CA 1
ATOM 517 C C . HIS A 1 64 ? 4.553 13.137 -12.492 1.00 51.06 64 HIS A C 1
ATOM 519 O O . HIS A 1 64 ? 3.898 12.139 -12.770 1.00 51.06 64 HIS A O 1
ATOM 525 N N . GLY A 1 65 ? 3.986 14.292 -12.107 1.00 49.19 65 GLY A N 1
ATOM 526 C CA . GLY A 1 65 ? 2.565 14.416 -11.734 1.00 49.19 65 GLY A CA 1
ATOM 527 C C . GLY A 1 65 ? 1.555 14.037 -12.823 1.00 49.19 65 GLY A C 1
ATOM 528 O O . GLY A 1 65 ? 0.575 13.363 -12.554 1.00 49.19 65 GLY A O 1
ATOM 529 N N . ARG A 1 66 ? 1.796 14.427 -14.085 1.00 57.75 66 ARG A N 1
ATOM 530 C CA . ARG A 1 66 ? 0.851 14.140 -15.186 1.00 57.75 66 ARG A CA 1
ATOM 531 C C . ARG A 1 66 ? 0.935 12.704 -15.678 1.00 57.75 66 ARG A C 1
ATOM 533 O O . ARG A 1 66 ? 0.003 12.222 -16.309 1.00 57.75 66 ARG A O 1
ATOM 540 N N . PHE A 1 67 ? 2.080 12.059 -15.490 1.00 62.12 67 PHE A N 1
ATOM 541 C CA . PHE A 1 67 ? 2.261 10.680 -15.903 1.00 62.12 67 PHE A CA 1
ATOM 542 C C . PHE A 1 67 ? 1.607 9.720 -14.912 1.00 62.12 67 PHE A C 1
ATOM 544 O O . PHE A 1 67 ? 0.986 8.759 -15.345 1.00 62.12 67 PHE A O 1
ATOM 551 N N . GLU A 1 68 ? 1.660 10.024 -13.616 1.00 58.38 68 GLU A N 1
ATOM 552 C CA . GLU A 1 68 ? 0.958 9.274 -12.569 1.00 58.38 68 GLU A CA 1
ATOM 553 C C . GLU A 1 68 ? -0.559 9.252 -12.819 1.00 58.38 68 GLU A C 1
ATOM 555 O O . GLU A 1 68 ? -1.129 8.167 -12.870 1.00 58.38 68 GLU A O 1
ATOM 560 N N . ASP A 1 69 ? -1.177 10.395 -13.149 1.00 59.16 69 ASP A N 1
ATOM 561 C CA . ASP A 1 69 ? -2.601 10.477 -13.535 1.00 59.16 69 ASP A CA 1
ATOM 562 C C . ASP A 1 69 ? -2.945 9.612 -14.762 1.00 59.16 69 ASP A C 1
ATOM 564 O O . ASP A 1 69 ? -4.062 9.121 -14.927 1.00 59.16 69 ASP A O 1
ATOM 568 N N . VAL A 1 70 ? -1.995 9.447 -15.683 1.00 64.62 70 VAL A N 1
ATOM 569 C CA . VAL A 1 70 ? -2.182 8.673 -16.917 1.00 64.62 70 VAL A CA 1
ATOM 570 C C . VAL A 1 70 ? -2.014 7.191 -16.659 1.00 64.62 70 VAL A C 1
ATOM 572 O O . VAL A 1 70 ? -2.810 6.399 -17.164 1.00 64.62 70 VAL A O 1
ATOM 575 N N . LEU A 1 71 ? -0.988 6.816 -15.891 1.00 65.56 71 LEU A N 1
ATOM 576 C CA . LEU A 1 71 ? -0.857 5.459 -15.386 1.00 65.56 71 LEU A CA 1
ATOM 577 C C . LEU A 1 71 ? -2.122 5.100 -14.612 1.00 65.56 71 LEU A C 1
ATOM 579 O O . LEU A 1 71 ? -2.658 4.018 -14.812 1.00 65.56 71 LEU A O 1
ATOM 583 N N . GLU A 1 72 ? -2.670 6.034 -13.834 1.00 61.19 72 GLU A N 1
ATOM 584 C CA . GLU A 1 72 ? -3.943 5.860 -13.157 1.00 61.19 72 GLU A CA 1
ATOM 585 C C . GLU A 1 72 ? -5.118 5.691 -14.133 1.00 61.19 72 GLU A C 1
ATOM 587 O O . GLU A 1 72 ? -5.920 4.783 -13.990 1.00 61.19 72 GLU A O 1
ATOM 592 N N . GLN A 1 73 ? -5.225 6.486 -15.194 1.00 61.31 73 GLN A N 1
ATOM 593 C CA . GLN A 1 73 ? -6.296 6.314 -16.191 1.00 61.31 73 GLN A CA 1
ATOM 594 C C . GLN A 1 73 ? -6.178 5.031 -17.034 1.00 61.31 73 GLN A C 1
ATOM 596 O O . GLN A 1 73 ? -7.163 4.565 -17.630 1.00 61.31 73 GLN A O 1
ATOM 601 N N . LEU A 1 74 ? -4.970 4.486 -17.157 1.00 63.31 74 LEU A N 1
ATOM 602 C CA . LEU A 1 74 ? -4.692 3.297 -17.955 1.00 63.31 74 LEU A CA 1
ATOM 603 C C . LEU A 1 74 ? -4.777 2.018 -17.147 1.00 63.31 74 LEU A C 1
ATOM 605 O O . LEU A 1 74 ? -5.451 1.088 -17.585 1.00 63.31 74 LEU A O 1
ATOM 609 N N . TRP A 1 75 ? -4.110 2.006 -16.003 1.00 64.94 75 TRP A N 1
ATOM 610 C CA . TRP A 1 75 ? -3.910 0.854 -15.134 1.00 64.94 75 TRP A CA 1
ATOM 611 C C . TRP A 1 75 ? -4.405 1.096 -13.712 1.00 64.94 75 TRP A C 1
ATOM 613 O O . TRP A 1 75 ? -4.811 0.144 -13.054 1.00 64.94 75 TRP A O 1
ATOM 623 N N . GLY A 1 76 ? -4.394 2.344 -13.243 1.00 48.72 76 GLY A N 1
ATOM 624 C CA . GLY A 1 76 ? -4.878 2.671 -11.914 1.00 48.72 76 GLY A CA 1
ATOM 625 C C . GLY A 1 76 ? -6.374 2.894 -11.829 1.00 48.72 76 GLY A C 1
ATOM 626 O O . GLY A 1 76 ? -7.194 2.712 -12.734 1.00 48.72 76 GLY A O 1
ATOM 627 N N . GLU A 1 77 ? -6.748 3.175 -10.605 1.00 49.44 77 GLU A N 1
ATOM 628 C CA . GLU A 1 77 ? -7.999 2.714 -10.082 1.00 49.44 77 GLU A CA 1
ATOM 629 C C . GLU A 1 77 ? -9.097 3.787 -10.159 1.00 49.44 77 GLU A C 1
ATOM 631 O O . GLU A 1 77 ? -9.721 4.126 -9.156 1.00 49.44 77 GLU A O 1
ATOM 636 N N . ARG A 1 78 ? -9.507 4.193 -11.373 1.00 46.88 78 ARG A N 1
ATOM 637 C CA . ARG A 1 78 ? -10.949 4.483 -11.567 1.00 46.88 78 ARG A CA 1
ATOM 638 C C . ARG A 1 78 ? -11.824 3.299 -11.109 1.00 46.88 78 ARG A C 1
ATOM 640 O O . ARG A 1 78 ? -12.935 3.538 -10.632 1.00 46.88 78 ARG A O 1
ATOM 647 N N . PRO A 1 79 ? -11.336 2.043 -11.172 1.00 52.94 79 PRO A N 1
ATOM 648 C CA . PRO A 1 79 ? -11.872 0.936 -10.401 1.00 52.94 79 PRO A CA 1
ATOM 649 C C . PRO A 1 79 ? -11.901 1.075 -8.879 1.00 52.94 79 PRO A C 1
ATOM 651 O O . PRO A 1 79 ? -12.730 0.393 -8.331 1.00 52.94 79 PRO A O 1
ATOM 654 N N . ALA A 1 80 ? -11.105 1.871 -8.157 1.00 49.44 80 ALA A N 1
ATOM 655 C CA . ALA A 1 80 ? -11.131 1.863 -6.680 1.00 49.44 80 ALA A CA 1
ATOM 656 C C . ALA A 1 80 ? -12.221 2.756 -6.134 1.00 49.44 80 ALA A C 1
ATOM 658 O O . ALA A 1 80 ? -12.941 2.319 -5.254 1.00 49.44 80 ALA A O 1
ATOM 659 N N . LEU A 1 81 ? -12.407 3.965 -6.671 1.00 48.44 81 LEU A N 1
ATOM 660 C CA . LEU A 1 81 ? -13.579 4.777 -6.329 1.00 48.44 81 LEU A CA 1
ATOM 661 C C . LEU A 1 81 ? -14.865 4.093 -6.798 1.00 48.44 81 LEU A C 1
ATOM 663 O O . LEU A 1 81 ? -15.852 4.071 -6.066 1.00 48.44 81 LEU A O 1
ATOM 667 N N . ARG A 1 82 ? -14.845 3.478 -7.990 1.00 56.94 82 ARG A N 1
ATOM 668 C CA . ARG A 1 82 ? -15.982 2.697 -8.485 1.00 56.94 82 ARG A CA 1
ATOM 669 C C . ARG A 1 82 ? -16.194 1.413 -7.688 1.00 56.94 82 ARG A C 1
ATOM 671 O O . ARG A 1 82 ? -17.317 1.167 -7.310 1.00 56.94 82 ARG A O 1
ATOM 678 N N . ALA A 1 83 ? -15.160 0.647 -7.357 1.00 59.84 83 ALA A N 1
ATOM 679 C CA . ALA A 1 83 ? -15.254 -0.553 -6.522 1.00 59.84 83 ALA A CA 1
ATOM 680 C C . ALA A 1 83 ? -15.572 -0.196 -5.077 1.00 59.84 83 ALA A C 1
ATOM 682 O O . ALA A 1 83 ? -16.201 -0.985 -4.401 1.00 59.84 83 ALA A O 1
ATOM 683 N N . HIS A 1 84 ? -15.171 0.972 -4.587 1.00 61.06 84 HIS A N 1
ATOM 684 C CA . HIS A 1 84 ? -15.599 1.498 -3.300 1.00 61.06 84 HIS A CA 1
ATOM 685 C C . HIS A 1 84 ? -17.095 1.810 -3.340 1.00 61.06 84 HIS A C 1
ATOM 687 O O . HIS A 1 84 ? -17.826 1.338 -2.478 1.00 61.06 84 HIS A O 1
ATOM 693 N N . ALA A 1 85 ? -17.571 2.516 -4.370 1.00 58.31 85 ALA A N 1
ATOM 694 C CA . ALA A 1 85 ? -18.997 2.751 -4.576 1.00 58.31 85 ALA A CA 1
ATOM 695 C C . ALA A 1 85 ? -19.776 1.434 -4.761 1.00 58.31 85 ALA A C 1
ATOM 697 O O . ALA A 1 85 ? -20.792 1.242 -4.106 1.00 58.31 85 ALA A O 1
ATOM 698 N N . ASP A 1 86 ? -19.278 0.503 -5.577 1.00 64.31 86 ASP A N 1
ATOM 699 C CA . ASP A 1 86 ? -19.877 -0.808 -5.838 1.00 64.31 86 ASP A CA 1
ATOM 700 C C . ASP A 1 86 ? -19.862 -1.680 -4.574 1.00 64.31 86 ASP A C 1
ATOM 702 O O . ASP A 1 86 ? -20.864 -2.323 -4.286 1.00 64.31 86 ASP A O 1
ATOM 706 N N . ARG A 1 87 ? -18.785 -1.662 -3.772 1.00 67.50 87 ARG A N 1
ATOM 707 C CA . ARG A 1 87 ? -18.706 -2.349 -2.469 1.00 67.50 87 ARG A CA 1
ATOM 708 C C . ARG A 1 87 ? -19.646 -1.726 -1.456 1.00 67.50 87 ARG A C 1
ATOM 710 O O . ARG A 1 87 ? -20.286 -2.460 -0.728 1.00 67.50 87 ARG A O 1
ATOM 717 N N . LEU A 1 88 ? -19.789 -0.405 -1.407 1.00 64.12 88 LEU A N 1
ATOM 718 C CA . LEU A 1 88 ? -20.730 0.234 -0.485 1.00 64.12 88 LEU A CA 1
ATOM 719 C C . LEU A 1 88 ? -22.189 0.055 -0.918 1.00 64.12 88 LEU A C 1
ATOM 721 O O . LEU A 1 88 ? -23.071 -0.065 -0.068 1.00 64.12 88 LEU A O 1
ATOM 725 N N . LEU A 1 89 ? -22.456 -0.023 -2.224 1.00 65.19 89 LEU A N 1
ATOM 726 C CA . LEU A 1 89 ? -23.753 -0.436 -2.763 1.00 65.19 89 LEU A CA 1
ATOM 727 C C . LEU A 1 89 ? -24.032 -1.912 -2.453 1.00 65.19 89 LEU A C 1
ATOM 729 O O . LEU A 1 89 ? -25.125 -2.233 -1.988 1.00 65.19 89 LEU A O 1
ATOM 733 N N . ALA A 1 90 ? -23.045 -2.791 -2.647 1.00 66.19 90 ALA A N 1
ATOM 734 C CA . ALA A 1 90 ? -23.125 -4.201 -2.283 1.00 66.19 90 ALA A CA 1
ATOM 735 C C . ALA A 1 90 ? -23.347 -4.361 -0.778 1.00 66.19 90 ALA A C 1
ATOM 737 O O . ALA A 1 90 ? -24.261 -5.072 -0.388 1.00 66.19 90 ALA A O 1
ATOM 738 N N . PHE A 1 91 ? -22.615 -3.623 0.055 1.00 66.19 91 PHE A N 1
ATOM 739 C CA . PHE A 1 91 ? -22.777 -3.580 1.504 1.00 66.19 91 PHE A CA 1
ATOM 740 C C . PHE A 1 91 ? -24.172 -3.116 1.913 1.00 66.19 91 PHE A C 1
ATOM 742 O O . PHE A 1 91 ? -24.797 -3.737 2.764 1.00 66.19 91 PHE A O 1
ATOM 749 N N . ARG A 1 92 ? -24.708 -2.057 1.295 1.00 65.25 92 ARG A N 1
ATOM 750 C CA . ARG A 1 92 ? -26.091 -1.622 1.547 1.00 65.25 92 ARG A CA 1
ATOM 751 C C . ARG A 1 92 ? -27.109 -2.714 1.225 1.00 65.25 92 ARG A C 1
ATOM 753 O O . ARG A 1 92 ? -28.123 -2.806 1.909 1.00 65.25 92 ARG A O 1
ATOM 760 N N . ALA A 1 93 ? -26.846 -3.523 0.201 1.00 67.00 93 ALA A N 1
ATOM 761 C CA . ALA A 1 93 ? -27.709 -4.633 -0.180 1.00 67.00 93 ALA A CA 1
ATOM 762 C C . ALA A 1 93 ? -27.509 -5.888 0.693 1.00 67.00 93 ALA A C 1
ATOM 764 O O . ALA A 1 93 ? -28.474 -6.601 0.953 1.00 67.00 93 ALA A O 1
ATOM 765 N N . SER A 1 94 ? -26.277 -6.171 1.127 1.00 68.69 94 SER A N 1
ATOM 766 C CA . SER A 1 94 ? -25.874 -7.447 1.735 1.00 68.69 94 SER A CA 1
ATOM 767 C C . SER A 1 94 ? -25.664 -7.387 3.250 1.00 68.69 94 SER A C 1
ATOM 769 O O . SER A 1 94 ? -25.745 -8.415 3.916 1.00 68.69 94 SER A O 1
ATOM 771 N N . GLY A 1 95 ? -25.348 -6.213 3.801 1.00 66.56 95 GLY A N 1
ATOM 772 C CA . GLY A 1 95 ? -24.864 -6.039 5.173 1.00 66.56 95 GLY A CA 1
ATOM 773 C C . GLY A 1 95 ? -23.490 -6.670 5.448 1.00 66.56 95 GLY A C 1
ATOM 774 O O . GLY A 1 95 ? -23.114 -6.806 6.611 1.00 66.56 95 GLY A O 1
ATOM 775 N N . SER A 1 96 ? -22.746 -7.080 4.412 1.00 77.19 96 SER A N 1
ATOM 776 C CA . SER A 1 96 ? -21.479 -7.817 4.533 1.00 77.19 96 SER A CA 1
ATOM 777 C C . SER A 1 96 ? -20.365 -6.998 5.194 1.00 77.19 96 SER A C 1
ATOM 779 O O . SER A 1 96 ? -19.945 -5.965 4.675 1.00 77.19 96 SER A O 1
ATOM 781 N N . LEU A 1 97 ? -19.805 -7.506 6.296 1.00 72.56 97 LEU A N 1
ATOM 782 C CA . LEU A 1 97 ? -18.660 -6.882 6.973 1.00 72.56 97 LEU A CA 1
ATOM 783 C C . LEU A 1 97 ? -17.429 -6.752 6.062 1.00 72.56 97 LEU A C 1
ATOM 785 O O . LEU A 1 97 ? -16.740 -5.743 6.116 1.00 72.56 97 LEU A O 1
ATOM 789 N N . ALA A 1 98 ? -17.200 -7.706 5.155 1.00 76.81 98 ALA A N 1
ATOM 790 C CA . ALA A 1 98 ? -16.070 -7.641 4.226 1.00 76.81 98 ALA A CA 1
ATOM 791 C C . ALA A 1 98 ? -16.175 -6.457 3.244 1.00 76.81 98 ALA A C 1
ATOM 793 O O . ALA A 1 98 ? -15.166 -5.850 2.877 1.00 76.81 98 ALA A O 1
ATOM 794 N N . ASP A 1 99 ? -17.397 -6.110 2.830 1.00 74.88 99 ASP A N 1
ATOM 795 C CA . ASP A 1 99 ? -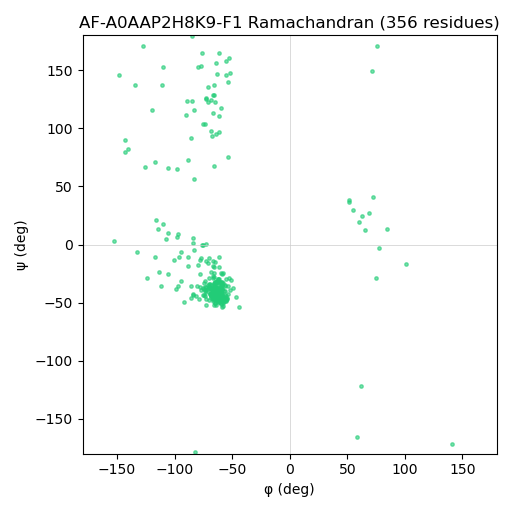17.631 -4.964 1.950 1.00 74.88 99 ASP A CA 1
ATOM 796 C C . ASP A 1 99 ? -17.455 -3.639 2.711 1.00 74.88 99 ASP A C 1
ATOM 798 O O . ASP A 1 99 ? -16.893 -2.682 2.168 1.00 74.88 99 ASP A O 1
ATOM 802 N N . LEU A 1 100 ? -17.872 -3.601 3.984 1.00 77.62 100 LEU A N 1
ATOM 803 C CA . LEU A 1 100 ? -17.642 -2.471 4.885 1.00 77.62 100 LEU A CA 1
ATOM 804 C C . LEU A 1 100 ? -16.150 -2.247 5.157 1.00 77.62 100 LEU A C 1
ATOM 806 O O . LEU A 1 100 ? -15.682 -1.116 5.019 1.00 77.62 100 LEU A O 1
ATOM 810 N N . ASP A 1 101 ? -15.401 -3.305 5.472 1.00 80.88 101 ASP A N 1
ATOM 811 C CA . ASP A 1 101 ? -13.952 -3.253 5.689 1.00 80.88 101 ASP A CA 1
ATOM 812 C C . ASP A 1 101 ? -13.245 -2.656 4.474 1.00 80.88 101 ASP A C 1
ATOM 814 O O . ASP A 1 101 ? -12.461 -1.713 4.590 1.00 80.88 101 ASP A O 1
ATOM 818 N N . GLY A 1 102 ? -13.588 -3.141 3.275 1.00 77.12 102 GLY A N 1
ATOM 819 C CA . GLY A 1 102 ? -13.079 -2.584 2.026 1.00 77.12 102 GLY A CA 1
ATOM 820 C C . GLY A 1 102 ? -13.453 -1.110 1.827 1.00 77.12 102 GLY A C 1
ATOM 821 O O . GLY A 1 102 ? -12.682 -0.355 1.233 1.00 77.12 102 GLY A O 1
ATOM 822 N N . GLY A 1 103 ? -14.617 -0.682 2.318 1.00 78.06 103 GLY A N 1
ATOM 823 C CA . GLY A 1 103 ? -15.044 0.715 2.336 1.00 78.06 103 GLY A CA 1
ATOM 824 C C . GLY A 1 103 ? -14.173 1.592 3.243 1.00 78.06 103 GLY A C 1
ATOM 825 O O . GLY A 1 103 ? -13.650 2.617 2.800 1.00 78.06 103 GLY A O 1
ATOM 826 N N . LEU A 1 104 ? -13.986 1.168 4.492 1.00 83.75 104 LEU A N 1
ATOM 827 C CA . LEU A 1 104 ? -13.201 1.868 5.513 1.00 83.75 104 LEU A CA 1
ATOM 828 C C . LEU A 1 104 ? -11.715 1.962 5.131 1.00 83.75 104 LEU A C 1
ATOM 830 O O . LEU A 1 104 ? -11.115 3.034 5.220 1.00 83.75 104 LEU A O 1
ATOM 834 N N . GLU A 1 105 ? -11.141 0.871 4.624 1.00 81.44 105 GLU A N 1
ATOM 835 C CA . GLU A 1 105 ? -9.759 0.807 4.130 1.00 81.44 105 GLU A CA 1
ATOM 836 C C . GLU A 1 105 ? -9.504 1.795 2.984 1.00 81.44 105 GLU A C 1
ATOM 838 O O . GLU A 1 105 ? -8.490 2.495 2.967 1.00 81.44 105 GLU A O 1
ATOM 843 N N . ASN A 1 106 ? -10.461 1.932 2.065 1.00 74.12 106 ASN A N 1
ATOM 844 C CA . ASN A 1 106 ? -10.373 2.913 0.985 1.00 74.12 106 ASN A CA 1
ATOM 845 C C . ASN A 1 106 ? -10.417 4.358 1.516 1.00 74.12 106 ASN A C 1
ATOM 847 O O . ASN A 1 106 ? -9.623 5.191 1.083 1.00 74.12 106 ASN A O 1
ATOM 851 N N . ALA A 1 107 ? -11.272 4.658 2.502 1.00 80.50 107 ALA A N 1
ATOM 852 C CA . ALA A 1 107 ? -11.315 5.984 3.130 1.00 80.50 107 ALA A CA 1
ATOM 853 C C . ALA A 1 107 ? -10.001 6.350 3.851 1.00 80.50 107 ALA A C 1
ATOM 855 O O . ALA A 1 107 ? -9.629 7.525 3.918 1.00 80.50 107 ALA A O 1
ATOM 856 N N . ILE A 1 108 ? -9.281 5.358 4.386 1.00 81.62 108 ILE A N 1
ATOM 857 C CA . ILE A 1 108 ? -7.932 5.538 4.942 1.00 81.62 108 ILE A CA 1
ATOM 858 C C . ILE A 1 108 ? -6.924 5.815 3.820 1.00 81.62 108 ILE A C 1
ATOM 860 O O . ILE A 1 108 ? -6.142 6.761 3.924 1.00 81.62 108 ILE A O 1
ATOM 864 N N . ARG A 1 109 ? -6.960 5.016 2.746 1.00 74.25 109 ARG A N 1
ATOM 865 C CA . ARG A 1 109 ? -6.017 5.089 1.620 1.00 74.25 109 ARG A CA 1
ATOM 866 C C . ARG A 1 109 ? -6.031 6.435 0.896 1.00 74.25 109 ARG A C 1
ATOM 868 O O . ARG A 1 109 ? -4.974 6.901 0.483 1.00 74.25 109 ARG A O 1
ATOM 875 N N . PHE A 1 110 ? -7.194 7.070 0.754 1.00 71.06 110 PHE A N 1
ATOM 876 C CA . PHE A 1 110 ? -7.289 8.365 0.072 1.00 71.06 110 PHE A CA 1
ATOM 877 C C . PHE A 1 110 ? -6.650 9.529 0.853 1.00 71.06 110 PHE A C 1
ATOM 879 O O . PHE A 1 110 ? -6.426 10.592 0.274 1.00 71.06 110 PHE A O 1
ATOM 886 N N . GLY A 1 111 ? -6.299 9.346 2.136 1.00 74.88 111 GLY A N 1
ATOM 887 C CA . GLY A 1 111 ? -5.768 10.424 2.978 1.00 74.88 111 GLY A CA 1
ATOM 888 C C . GLY A 1 111 ? -6.746 11.599 3.085 1.00 74.88 111 GLY A C 1
ATOM 889 O O . GLY A 1 111 ? -7.907 11.462 2.746 1.00 74.88 111 GLY A O 1
ATOM 890 N N . ILE A 1 112 ? -6.319 12.764 3.563 1.00 74.31 112 ILE A N 1
ATOM 891 C CA . ILE A 1 112 ? -7.193 13.949 3.587 1.00 74.31 112 ILE A CA 1
ATOM 892 C C . ILE A 1 112 ? -7.416 14.483 2.158 1.00 74.31 112 ILE A C 1
ATOM 894 O O . ILE A 1 112 ? -6.454 14.599 1.393 1.00 74.31 112 ILE A O 1
ATOM 898 N N . GLY A 1 113 ? -8.665 14.827 1.818 1.00 76.38 113 GLY A N 1
ATOM 899 C CA . GLY A 1 113 ? -9.022 15.489 0.560 1.00 76.38 113 GLY A CA 1
ATOM 900 C C . GLY A 1 113 ? -10.331 15.003 -0.068 1.00 76.38 113 GLY A C 1
ATOM 901 O O . GLY A 1 113 ? -11.080 14.218 0.514 1.00 76.38 113 GLY A O 1
ATOM 902 N N . GLN A 1 114 ? -10.593 15.455 -1.300 1.00 74.56 114 GLN A N 1
ATOM 903 C CA . GLN A 1 114 ? -11.852 15.215 -2.024 1.00 74.56 114 GLN A CA 1
ATOM 904 C C . GLN A 1 114 ? -12.248 13.736 -2.132 1.00 74.56 114 GLN A C 1
ATOM 906 O O . GLN A 1 114 ? -13.418 13.405 -1.948 1.00 74.56 114 GLN A O 1
ATOM 911 N N . ASP A 1 115 ? -11.309 12.833 -2.417 1.00 74.88 115 ASP A N 1
ATOM 912 C CA . ASP A 1 115 ? -11.641 11.416 -2.612 1.00 74.88 115 ASP A CA 1
ATOM 913 C C . ASP A 1 115 ? -11.962 10.692 -1.302 1.00 74.88 115 ASP A C 1
ATOM 915 O O . ASP A 1 115 ? -12.877 9.866 -1.266 1.00 74.88 115 ASP A O 1
ATOM 919 N N . ARG A 1 116 ? -11.318 11.075 -0.193 1.00 82.75 116 ARG A N 1
ATOM 920 C CA . ARG A 1 116 ? -11.752 10.637 1.137 1.00 82.75 116 ARG A CA 1
ATOM 921 C C . ARG A 1 116 ? -13.105 11.220 1.498 1.00 82.75 116 ARG A C 1
ATOM 923 O O . ARG A 1 116 ? -13.928 10.486 2.030 1.00 82.75 116 ARG A O 1
ATOM 930 N N . GLY A 1 117 ? -13.368 12.482 1.164 1.00 83.00 117 GLY A N 1
ATOM 931 C CA . GLY A 1 117 ? -14.685 13.081 1.356 1.00 83.00 117 GLY A CA 1
ATOM 932 C C . GLY A 1 117 ? -15.794 12.276 0.672 1.00 83.00 117 GLY A C 1
ATOM 933 O O . GLY A 1 117 ? -16.776 11.911 1.315 1.00 83.00 117 GLY A O 1
ATOM 934 N N . LYS A 1 118 ? -15.595 11.880 -0.593 1.00 78.88 118 LYS A N 1
ATOM 935 C CA . LYS A 1 118 ? -16.524 10.985 -1.312 1.00 78.88 118 LYS A CA 1
ATOM 936 C C . LYS A 1 118 ? -16.684 9.636 -0.609 1.00 78.88 118 LYS A C 1
ATOM 938 O O . LYS A 1 118 ? -17.804 9.137 -0.499 1.00 78.88 118 LYS A O 1
ATOM 943 N N . ALA A 1 119 ? -15.586 9.055 -0.127 1.00 81.25 119 ALA A N 1
ATOM 944 C CA . ALA A 1 119 ? -15.626 7.778 0.573 1.00 81.25 119 ALA A CA 1
ATOM 945 C C . ALA A 1 119 ? -16.400 7.857 1.902 1.00 81.25 119 ALA A C 1
ATOM 947 O O . ALA A 1 119 ? -17.246 7.012 2.198 1.00 81.25 119 ALA A O 1
ATOM 948 N N . LEU A 1 120 ? -16.172 8.918 2.679 1.00 86.75 120 LEU A N 1
ATOM 949 C CA . LEU A 1 120 ? -16.882 9.188 3.927 1.00 86.75 120 LEU A CA 1
ATOM 950 C C . LEU A 1 120 ? -18.363 9.497 3.689 1.00 86.75 120 LEU A C 1
ATOM 952 O O . LEU A 1 120 ? -19.204 8.991 4.427 1.00 86.75 120 LEU A O 1
ATOM 956 N N . ALA A 1 121 ? -18.709 10.240 2.634 1.00 84.75 121 ALA A N 1
ATOM 957 C CA . ALA A 1 121 ? -20.104 10.468 2.253 1.00 84.75 121 ALA A CA 1
ATOM 958 C C . ALA A 1 121 ? -20.830 9.149 1.952 1.00 84.75 121 ALA A C 1
ATOM 960 O O . ALA A 1 121 ? -21.971 8.943 2.370 1.00 84.75 121 ALA A O 1
ATOM 961 N N . ALA A 1 122 ? -20.163 8.228 1.257 1.00 80.69 122 ALA A N 1
ATOM 962 C CA . ALA A 1 122 ? -20.726 6.926 0.944 1.00 80.69 122 ALA A CA 1
ATOM 963 C C . ALA A 1 122 ? -20.860 6.035 2.201 1.00 80.69 122 ALA A C 1
ATOM 965 O O . ALA A 1 122 ? -21.882 5.364 2.367 1.00 80.69 122 ALA A O 1
ATOM 966 N N . LEU A 1 123 ? -19.901 6.090 3.134 1.00 83.69 123 LEU A N 1
ATOM 967 C CA . LEU A 1 123 ? -20.010 5.447 4.453 1.00 83.69 123 LEU A CA 1
ATOM 968 C C . LEU A 1 123 ? -21.157 6.035 5.289 1.00 83.69 123 LEU A C 1
A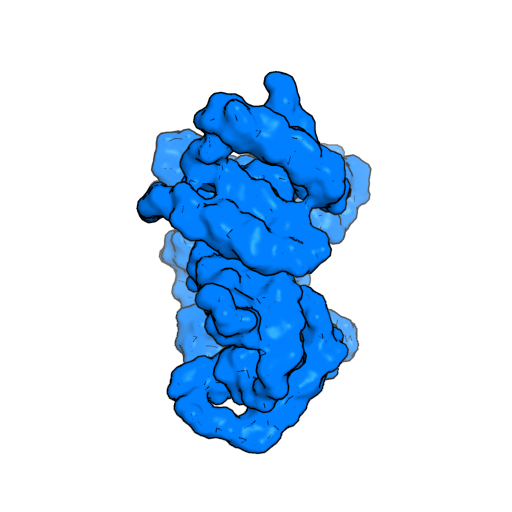TOM 970 O O . LEU A 1 123 ? -21.927 5.286 5.886 1.00 83.69 123 LEU A O 1
ATOM 974 N N . ALA A 1 124 ? -21.324 7.360 5.291 1.00 86.50 124 ALA A N 1
ATOM 975 C CA . ALA A 1 124 ? -22.412 8.038 5.993 1.00 86.50 124 ALA A CA 1
ATOM 976 C C . ALA A 1 124 ? -23.783 7.605 5.463 1.00 86.50 124 ALA A C 1
ATOM 978 O O . ALA A 1 124 ? -24.699 7.287 6.223 1.00 86.50 124 ALA A O 1
ATOM 979 N N . GLN A 1 125 ? -23.896 7.528 4.139 1.00 82.25 125 GLN A N 1
ATOM 980 C CA . GLN A 1 125 ? -25.064 7.000 3.455 1.00 82.25 125 GLN A CA 1
ATOM 981 C C . GLN A 1 125 ? -25.335 5.536 3.831 1.00 82.25 125 GLN A C 1
ATOM 983 O O . GLN A 1 125 ? -26.486 5.172 4.091 1.00 82.25 125 GLN A O 1
ATOM 988 N N . ALA A 1 126 ? -24.309 4.685 3.866 1.00 76.56 126 ALA A N 1
ATOM 989 C CA . ALA A 1 126 ? -24.448 3.286 4.266 1.00 76.56 126 ALA A CA 1
ATOM 990 C C . ALA A 1 126 ? -24.864 3.127 5.740 1.00 76.56 126 ALA A C 1
ATOM 992 O O . ALA A 1 126 ? -25.631 2.226 6.063 1.00 76.56 126 ALA A O 1
ATOM 993 N N . ALA A 1 127 ? -24.434 4.043 6.610 1.00 78.56 127 ALA A N 1
ATOM 994 C CA . ALA A 1 127 ? -24.797 4.088 8.024 1.00 78.56 127 ALA A CA 1
ATOM 995 C C . ALA A 1 127 ? -26.217 4.634 8.296 1.00 78.56 127 ALA A C 1
ATOM 997 O O . ALA A 1 127 ? -26.628 4.746 9.453 1.00 78.56 127 ALA A O 1
ATOM 998 N N . ALA A 1 128 ? -26.980 5.010 7.261 1.00 75.56 128 ALA A N 1
ATOM 999 C CA . ALA A 1 128 ? -28.331 5.532 7.430 1.00 75.56 128 ALA A CA 1
ATOM 1000 C C . ALA A 1 128 ? -29.291 4.460 7.996 1.00 75.56 128 ALA A C 1
ATOM 1002 O O . ALA A 1 128 ? -29.286 3.316 7.531 1.00 75.56 128 ALA A O 1
ATOM 1003 N N . PRO A 1 129 ? -30.157 4.819 8.963 1.00 63.41 129 PRO A N 1
ATOM 1004 C CA . PRO A 1 129 ? -31.050 3.881 9.639 1.00 63.41 129 PRO A CA 1
ATOM 1005 C C . PRO A 1 129 ? -32.103 3.344 8.665 1.00 63.41 129 PRO A C 1
ATOM 1007 O O . PRO A 1 129 ? -33.132 3.971 8.433 1.00 63.41 129 PRO A O 1
ATOM 1010 N N . SER A 1 130 ? -31.826 2.198 8.046 1.00 56.97 130 SER A N 1
ATOM 1011 C CA . SER A 1 130 ? -32.781 1.534 7.148 1.00 56.97 130 SER A CA 1
ATOM 1012 C C . SER A 1 130 ? -32.624 0.013 7.041 1.00 56.97 130 SER A C 1
ATOM 1014 O O . SER A 1 130 ? -33.408 -0.608 6.330 1.00 56.97 130 SER A O 1
ATOM 1016 N N . SER A 1 131 ? -31.702 -0.621 7.782 1.00 52.38 131 SER A N 1
ATOM 1017 C CA . SER A 1 131 ? -31.554 -2.085 7.761 1.00 52.38 131 SER A CA 1
ATOM 1018 C C . SER A 1 131 ? -31.773 -2.720 9.145 1.00 52.38 131 SER A C 1
ATOM 1020 O O . SER A 1 131 ? -30.988 -2.469 10.060 1.00 52.38 131 SER A O 1
ATOM 1022 N N . PRO A 1 132 ? -32.815 -3.553 9.328 1.00 51.12 132 PRO A N 1
ATOM 1023 C CA . PRO A 1 132 ? -33.130 -4.207 10.603 1.00 51.12 132 PRO A CA 1
ATOM 1024 C C . PRO A 1 132 ? -32.208 -5.390 10.969 1.00 51.12 132 PRO A C 1
ATOM 1026 O O . PRO A 1 132 ? -32.393 -5.985 12.025 1.00 51.12 132 PRO A O 1
ATOM 1029 N N . GLN A 1 133 ? -31.219 -5.738 10.135 1.00 54.84 133 GLN A N 1
ATOM 1030 C CA . GLN A 1 133 ? -30.257 -6.834 10.377 1.00 54.84 133 GLN A CA 1
ATOM 1031 C C . GLN A 1 133 ? -28.806 -6.349 10.520 1.00 54.84 133 GLN A C 1
ATOM 1033 O O . GLN A 1 133 ? -27.853 -7.096 10.315 1.00 54.84 133 GLN A O 1
ATOM 1038 N N . ALA A 1 134 ? -28.631 -5.074 10.841 1.00 59.09 134 ALA A N 1
ATOM 1039 C CA . ALA A 1 134 ? -27.337 -4.424 10.831 1.00 59.09 134 ALA A CA 1
ATOM 1040 C C . ALA A 1 134 ? -26.423 -4.916 11.987 1.00 59.09 134 ALA A C 1
ATOM 1042 O O . ALA A 1 134 ? -26.819 -4.797 13.150 1.00 59.09 134 ALA A O 1
ATOM 1043 N N . PRO A 1 135 ? -25.213 -5.456 11.717 1.00 64.50 135 PRO A N 1
ATOM 1044 C CA . PRO A 1 135 ? -24.244 -5.823 12.757 1.00 64.50 135 PRO A CA 1
ATOM 1045 C C . PRO A 1 135 ? -23.903 -4.656 13.700 1.00 64.50 135 PRO A C 1
ATOM 1047 O O . PRO A 1 135 ? -24.036 -3.495 13.328 1.00 64.50 135 PRO A O 1
ATOM 1050 N N . ALA A 1 136 ? -23.412 -4.951 14.912 1.00 68.56 136 ALA A N 1
ATOM 1051 C CA . ALA A 1 136 ? -23.140 -3.956 15.966 1.00 68.56 136 ALA A CA 1
ATOM 1052 C C . ALA A 1 136 ? -22.280 -2.756 15.509 1.00 68.56 136 ALA A C 1
ATOM 1054 O O . ALA A 1 136 ? -22.488 -1.633 15.973 1.00 68.56 136 ALA A O 1
ATOM 1055 N N . VAL A 1 137 ? -21.380 -2.972 14.542 1.00 72.56 137 VAL A N 1
ATOM 1056 C CA . VAL A 1 137 ? -20.570 -1.925 13.895 1.00 72.56 137 VAL A CA 1
ATOM 1057 C C . VAL A 1 137 ? -21.424 -0.797 13.294 1.00 72.56 137 VAL A C 1
ATOM 1059 O O . VAL A 1 137 ? -21.019 0.361 13.312 1.00 72.56 137 VAL A O 1
ATOM 1062 N N . PHE A 1 138 ? -22.654 -1.078 12.849 1.00 75.44 138 PHE A N 1
ATOM 1063 C CA . PHE A 1 138 ? -23.570 -0.057 12.338 1.00 75.44 138 PHE A CA 1
ATOM 1064 C C . PHE A 1 138 ? -24.008 0.939 13.403 1.00 75.44 138 PHE A C 1
ATOM 1066 O O . PHE A 1 138 ? -24.199 2.104 13.074 1.00 75.44 138 PHE A O 1
ATOM 1073 N N . GLY A 1 139 ? -24.150 0.524 14.665 1.00 81.31 139 GLY A N 1
ATOM 1074 C CA . GLY A 1 139 ? -24.459 1.460 15.748 1.00 81.31 139 GLY A CA 1
ATOM 1075 C C . GLY A 1 139 ? -23.344 2.495 15.915 1.00 81.31 139 GLY A C 1
ATOM 1076 O O . GLY A 1 139 ? -23.610 3.690 16.038 1.00 81.31 139 GLY A O 1
ATOM 1077 N N . GLN A 1 140 ? -22.090 2.043 15.826 1.00 86.31 140 GLN A N 1
ATOM 1078 C CA . GLN A 1 140 ? -20.912 2.908 15.890 1.00 86.31 140 GLN A CA 1
ATOM 1079 C C . GLN A 1 140 ? -20.805 3.807 14.651 1.00 86.31 140 GLN A C 1
ATOM 1081 O O . GLN A 1 140 ? -20.631 5.016 14.791 1.00 86.31 140 GLN A O 1
ATOM 1086 N N . LEU A 1 141 ? -20.987 3.261 13.445 1.00 86.31 141 LEU A N 1
ATOM 1087 C CA . LEU A 1 141 ? -20.966 4.045 12.203 1.00 86.31 141 LEU A CA 1
ATOM 1088 C C . LEU A 1 141 ? -22.102 5.071 12.134 1.00 86.31 141 LEU A C 1
ATOM 1090 O O . LEU A 1 141 ? -21.871 6.209 11.736 1.00 86.31 141 LEU A O 1
ATOM 1094 N N . ALA A 1 142 ? -23.315 4.706 12.552 1.00 87.94 142 ALA A N 1
ATOM 1095 C CA . ALA A 1 142 ? -24.455 5.619 12.598 1.00 87.94 142 ALA A CA 1
ATOM 1096 C C . ALA A 1 142 ? -24.209 6.767 13.583 1.00 87.94 142 ALA A C 1
ATOM 1098 O O . ALA A 1 142 ? -24.568 7.909 13.301 1.00 87.94 142 ALA A O 1
ATOM 1099 N N . CYS A 1 143 ? -23.549 6.482 14.709 1.00 91.06 143 CYS A N 1
ATOM 1100 C CA . CYS A 1 143 ? -23.154 7.499 15.675 1.00 91.06 143 CYS A CA 1
ATOM 1101 C C . CYS A 1 143 ? -22.067 8.445 15.119 1.00 91.06 143 CYS A C 1
ATOM 1103 O O . CYS A 1 143 ? -22.127 9.653 15.351 1.00 91.06 143 CYS A O 1
ATOM 1105 N N . LEU A 1 144 ? -21.122 7.923 14.325 1.00 93.38 144 LEU A N 1
ATOM 1106 C CA . LEU A 1 144 ? -20.073 8.703 13.652 1.00 93.38 144 LEU A CA 1
ATOM 1107 C C . LEU A 1 144 ? -20.551 9.449 12.396 1.00 93.38 144 LEU A C 1
ATOM 1109 O O . LEU A 1 144 ? -19.839 10.330 11.913 1.00 93.38 144 LEU A O 1
ATOM 1113 N N . ARG A 1 145 ? -21.744 9.134 11.875 1.00 92.88 145 ARG A N 1
ATOM 1114 C CA . ARG A 1 145 ? -22.284 9.689 10.623 1.00 92.88 145 ARG A CA 1
ATOM 1115 C C . ARG A 1 145 ? -22.138 11.213 10.497 1.00 92.88 145 ARG A C 1
ATOM 1117 O O . ARG A 1 145 ? -21.682 11.649 9.442 1.00 92.88 145 ARG A O 1
ATOM 1124 N N . PRO A 1 146 ? -22.434 12.029 11.529 1.00 94.69 146 PRO A N 1
ATOM 1125 C CA . PRO A 1 146 ? -22.299 13.480 11.407 1.00 94.69 146 PRO A CA 1
ATOM 1126 C C . PRO A 1 146 ? -20.855 13.944 11.158 1.00 94.69 146 PRO A C 1
ATOM 1128 O O . PRO A 1 146 ? -20.641 14.897 10.416 1.00 94.69 146 PRO A O 1
ATOM 1131 N N . ALA A 1 147 ? -19.855 13.243 11.705 1.00 94.44 147 ALA A N 1
ATOM 1132 C CA . ALA A 1 147 ? -18.450 13.555 11.443 1.00 94.44 147 ALA A CA 1
ATOM 1133 C C . ALA A 1 147 ? -18.043 13.197 10.005 1.00 94.44 147 ALA A C 1
ATOM 1135 O O . ALA A 1 147 ? -17.325 13.960 9.359 1.00 94.44 147 ALA A O 1
ATOM 1136 N N . PHE A 1 148 ? -18.553 12.079 9.475 1.00 93.44 148 PHE A N 1
ATOM 1137 C CA . PHE A 1 148 ? -18.344 11.707 8.073 1.00 93.44 148 PHE A CA 1
ATOM 1138 C C . PHE A 1 148 ? -18.955 12.746 7.119 1.00 93.44 148 PHE A C 1
ATOM 1140 O O . PHE A 1 148 ? -18.306 13.150 6.158 1.00 93.44 148 PHE A O 1
ATOM 1147 N N . GLU A 1 149 ? -20.183 13.196 7.395 1.00 92.75 149 GLU A N 1
ATOM 1148 C CA . GLU A 1 149 ? -20.888 14.221 6.610 1.00 92.75 149 GLU A CA 1
ATOM 1149 C C . GLU A 1 149 ? -20.156 15.574 6.654 1.00 92.75 149 GLU A C 1
ATOM 1151 O O . GLU A 1 149 ? -19.999 16.226 5.617 1.00 92.75 149 GLU A O 1
ATOM 1156 N N . ALA A 1 150 ? -19.662 15.976 7.831 1.00 92.62 150 ALA A N 1
ATOM 1157 C CA . ALA A 1 150 ? -18.905 17.213 8.008 1.00 92.62 150 ALA A CA 1
ATOM 1158 C C . ALA A 1 150 ? -17.584 17.201 7.221 1.00 92.62 150 ALA A C 1
ATOM 1160 O O . ALA A 1 150 ? -17.306 18.136 6.468 1.00 92.62 150 ALA A O 1
ATOM 1161 N N . GLU A 1 151 ? -16.788 16.132 7.337 1.00 92.38 151 GLU A N 1
ATOM 1162 C CA . GLU A 1 151 ? -15.520 16.017 6.605 1.00 92.38 151 GLU A CA 1
ATOM 1163 C C . GLU A 1 151 ? -15.738 15.914 5.090 1.00 92.38 151 GLU A C 1
ATOM 1165 O O . GLU A 1 151 ? -15.006 16.539 4.318 1.00 92.38 151 GLU A O 1
ATOM 1170 N N . ALA A 1 152 ? -16.761 15.173 4.653 1.00 89.12 152 ALA A N 1
ATOM 1171 C CA . ALA A 1 152 ? -17.117 15.082 3.242 1.00 89.12 152 ALA A CA 1
ATOM 1172 C C . ALA A 1 152 ? -17.448 16.455 2.647 1.00 89.12 152 ALA A C 1
ATOM 1174 O O . ALA A 1 152 ? -16.901 16.821 1.607 1.00 89.12 152 ALA A O 1
ATOM 1175 N N . SER A 1 153 ? -18.268 17.237 3.350 1.00 88.75 153 SER A N 1
ATOM 1176 C CA . SER A 1 153 ? -18.671 18.579 2.917 1.00 88.75 153 SER A CA 1
ATOM 1177 C C . SER A 1 153 ? -17.482 19.546 2.856 1.00 88.75 153 SER A C 1
ATOM 1179 O O . SER A 1 153 ? -17.330 20.290 1.888 1.00 88.75 153 SER A O 1
ATOM 1181 N N . ALA A 1 154 ? -16.594 19.517 3.855 1.00 87.12 154 ALA A N 1
ATOM 1182 C CA . ALA A 1 154 ? -15.392 20.357 3.869 1.00 87.12 154 ALA A CA 1
ATOM 1183 C C . ALA A 1 154 ? -14.408 19.992 2.743 1.00 87.12 154 ALA A C 1
ATOM 1185 O O . ALA A 1 154 ? -13.813 20.868 2.111 1.00 87.12 154 ALA A O 1
ATOM 1186 N N . SER A 1 155 ? -14.280 18.696 2.447 1.00 82.38 155 SER A N 1
ATOM 1187 C CA . SER A 1 155 ? -13.397 18.195 1.389 1.00 82.38 155 SER A CA 1
ATOM 1188 C C . SER A 1 155 ? -13.806 18.692 -0.001 1.00 82.38 155 SER A C 1
ATOM 1190 O O . SER A 1 155 ? -12.938 18.921 -0.842 1.00 82.38 155 SER A O 1
ATOM 1192 N N . GLU A 1 156 ? -15.104 18.898 -0.248 1.00 76.31 156 GLU A N 1
ATOM 1193 C CA . GLU A 1 156 ? -15.607 19.498 -1.492 1.00 76.31 156 GLU A CA 1
ATOM 1194 C C . GLU A 1 156 ? -15.274 20.995 -1.602 1.00 76.31 156 GLU A C 1
ATOM 1196 O O . GLU A 1 156 ? -15.008 21.479 -2.703 1.00 76.31 156 GLU A O 1
ATOM 1201 N N . ALA A 1 157 ? -15.255 21.716 -0.476 1.00 72.62 157 ALA A N 1
ATOM 1202 C CA . ALA A 1 157 ? -15.133 23.172 -0.441 1.00 72.62 157 ALA A CA 1
ATOM 1203 C C . ALA A 1 157 ? -13.683 23.690 -0.481 1.00 72.62 157 ALA A C 1
ATOM 1205 O O . ALA A 1 157 ? -13.395 24.632 -1.221 1.00 72.62 157 ALA A O 1
ATOM 1206 N N . SER A 1 158 ? -12.773 23.111 0.311 1.00 64.88 158 SER A N 1
ATOM 1207 C CA . SER A 1 158 ? -11.418 23.661 0.521 1.00 64.88 158 SER A CA 1
ATOM 1208 C C . SER A 1 158 ? -10.282 22.646 0.402 1.00 64.88 158 SER A C 1
ATOM 1210 O O . SER A 1 158 ? -9.121 23.044 0.428 1.00 64.88 158 SER A O 1
ATOM 1212 N N . GLY A 1 159 ? -10.580 21.351 0.263 1.00 64.12 159 GLY A N 1
ATOM 1213 C CA . GLY A 1 159 ? -9.582 20.277 0.175 1.00 64.12 159 GLY A CA 1
ATOM 1214 C C . GLY A 1 159 ? -8.905 19.911 1.504 1.00 64.12 159 GLY A C 1
ATOM 1215 O O . GLY A 1 159 ? -8.574 18.743 1.684 1.00 64.12 159 GLY A O 1
ATOM 1216 N N . ASP A 1 160 ? -8.782 20.856 2.442 1.00 71.19 160 ASP A N 1
ATOM 1217 C CA . ASP A 1 160 ? -8.268 20.628 3.796 1.00 71.19 160 ASP A CA 1
ATOM 1218 C C . ASP A 1 160 ? -9.378 20.768 4.863 1.00 71.19 160 ASP A C 1
ATOM 1220 O O . ASP A 1 160 ? -10.186 21.702 4.784 1.00 71.19 160 ASP A O 1
ATOM 1224 N N . PRO A 1 161 ? -9.427 19.870 5.867 1.00 74.50 161 PRO A N 1
ATOM 1225 C CA . PRO A 1 161 ? -10.383 19.901 6.958 1.00 74.50 161 PRO A CA 1
ATOM 1226 C C . PRO A 1 161 ? -10.027 21.042 7.903 1.00 74.50 161 PRO A C 1
ATOM 1228 O O . PRO A 1 161 ? -8.904 21.146 8.400 1.00 74.50 161 PRO A O 1
ATOM 1231 N N . ASP A 1 162 ? -11.003 21.903 8.159 1.00 83.44 162 ASP A N 1
ATOM 1232 C CA . ASP A 1 162 ? -10.840 23.025 9.071 1.00 83.44 162 ASP A CA 1
ATOM 1233 C C . ASP A 1 162 ? -11.023 22.609 10.548 1.00 83.44 162 ASP A C 1
ATOM 1235 O O . ASP A 1 162 ? -11.268 21.447 10.899 1.00 83.44 162 ASP A O 1
ATOM 1239 N N . ALA A 1 163 ? -10.913 23.587 11.451 1.00 89.00 163 ALA A N 1
ATOM 1240 C CA . ALA A 1 163 ? -11.087 23.372 12.886 1.00 89.00 163 ALA A CA 1
ATOM 1241 C C . ALA A 1 163 ? -12.480 22.824 13.261 1.00 89.00 163 ALA A C 1
ATOM 1243 O O . ALA A 1 163 ? -12.610 22.173 14.301 1.00 89.00 163 ALA A O 1
ATOM 1244 N N . SER A 1 164 ? -13.507 23.060 12.435 1.00 90.44 164 SER A N 1
ATOM 1245 C CA . SER A 1 164 ? -14.864 22.570 12.684 1.00 90.44 164 SER A CA 1
ATOM 1246 C C . SER A 1 164 ? -14.966 21.063 12.445 1.00 90.44 164 SER A C 1
ATOM 1248 O O . SER A 1 164 ? -15.515 20.355 13.290 1.00 90.44 164 SER A O 1
ATOM 1250 N N . VAL A 1 165 ? -14.330 20.546 11.386 1.00 92.44 165 VAL A N 1
ATOM 1251 C CA . VAL A 1 165 ? -14.262 19.102 11.099 1.00 92.44 165 VAL A CA 1
ATOM 1252 C C . VAL A 1 165 ? -13.568 18.361 12.237 1.00 92.44 165 VAL A C 1
ATOM 1254 O O . VAL A 1 165 ? -14.068 17.350 12.732 1.00 92.44 165 VAL A O 1
ATOM 1257 N N . LYS A 1 166 ? -12.434 18.893 12.707 1.00 93.75 166 LYS A N 1
ATOM 1258 C CA . LYS A 1 166 ? -11.713 18.341 13.861 1.00 93.75 166 LYS A CA 1
ATOM 1259 C C . LYS A 1 166 ? -12.586 18.302 15.119 1.00 93.75 166 LYS A C 1
ATOM 1261 O O . LYS A 1 166 ? -12.585 17.296 15.833 1.00 93.75 166 LYS A O 1
ATOM 1266 N N . ALA A 1 167 ? -13.302 19.390 15.409 1.00 94.62 167 ALA A N 1
ATOM 1267 C CA . ALA A 1 167 ? -14.173 19.479 16.577 1.00 94.62 167 ALA A CA 1
ATOM 1268 C C . ALA A 1 167 ? -15.323 18.461 16.508 1.00 94.62 167 ALA A C 1
ATOM 1270 O O . ALA A 1 167 ? -15.562 17.764 17.495 1.00 94.62 167 ALA A O 1
ATOM 1271 N N . GLU A 1 168 ? -15.961 18.316 15.343 1.00 95.69 168 GLU A N 1
ATOM 1272 C CA . GLU A 1 168 ? -17.043 17.348 15.132 1.00 95.69 168 GLU A CA 1
ATOM 1273 C C . GLU A 1 168 ? -16.543 15.912 15.322 1.00 95.69 168 GLU A C 1
ATOM 1275 O O . GLU A 1 168 ? -17.140 15.143 16.075 1.00 95.69 168 GLU A O 1
ATOM 1280 N N . TRP A 1 169 ? -15.404 15.552 14.722 1.00 95.44 169 TRP A N 1
ATOM 1281 C CA . TRP A 1 169 ? -14.805 14.229 14.912 1.00 95.44 169 TRP A CA 1
ATOM 1282 C C . TRP A 1 169 ? -14.508 13.927 16.374 1.00 95.44 169 TRP A C 1
ATOM 1284 O O . TRP A 1 169 ? -14.868 12.856 16.865 1.00 95.44 169 TRP A O 1
ATOM 1294 N N . LYS A 1 170 ? -13.889 14.872 17.086 1.00 94.62 170 LYS A N 1
ATOM 1295 C CA . LYS A 1 170 ? -13.590 14.711 18.509 1.00 94.62 170 LYS A CA 1
ATOM 1296 C C . LYS A 1 170 ? -14.870 14.513 19.326 1.00 94.62 170 LYS A C 1
ATOM 1298 O O . LYS A 1 170 ? -14.952 13.568 20.109 1.00 94.62 170 LYS A O 1
ATOM 1303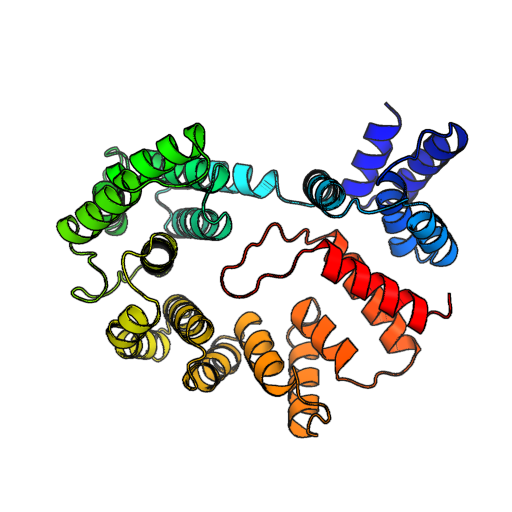 N N . GLN A 1 171 ? -15.881 15.352 19.106 1.00 95.00 171 GLN A N 1
ATOM 1304 C CA . GLN A 1 171 ? -17.168 15.258 19.795 1.00 95.00 171 GLN A CA 1
ATOM 1305 C C . GLN A 1 171 ? -17.872 13.925 19.512 1.00 95.00 171 GLN A C 1
ATOM 1307 O O . GLN A 1 171 ? -18.408 13.299 20.431 1.00 95.00 171 GLN A O 1
ATOM 1312 N N . ARG A 1 172 ? -17.876 13.457 18.259 1.00 94.69 172 ARG A N 1
ATOM 1313 C CA . ARG A 1 172 ? -18.489 12.170 17.901 1.00 94.69 172 ARG A CA 1
ATOM 1314 C C . ARG A 1 172 ? -17.725 10.998 18.485 1.00 94.69 172 ARG A C 1
ATOM 1316 O O . ARG A 1 172 ? -18.347 10.142 19.097 1.00 94.69 172 ARG A O 1
ATOM 1323 N N . MET A 1 173 ? -16.397 10.989 18.420 1.00 93.69 173 MET A N 1
ATOM 1324 C CA . MET A 1 173 ? -15.607 9.955 19.092 1.00 93.69 173 MET A CA 1
ATOM 1325 C C . MET A 1 173 ? -15.932 9.889 20.593 1.00 93.69 173 MET A C 1
ATOM 1327 O O . MET A 1 173 ? -16.162 8.805 21.116 1.00 93.69 173 MET A O 1
ATOM 1331 N N . GLU A 1 174 ? -16.033 11.025 21.285 1.00 92.31 174 GLU A N 1
ATOM 1332 C CA . GLU A 1 174 ? -16.402 11.059 22.707 1.00 92.31 174 GLU A CA 1
ATOM 1333 C C . GLU A 1 174 ? -17.824 10.553 22.973 1.00 92.31 174 GLU A C 1
ATOM 1335 O O . GLU A 1 174 ? -18.014 9.641 23.778 1.00 92.31 174 GLU A O 1
ATOM 1340 N N . THR A 1 175 ? -18.818 11.095 22.272 1.00 91.38 175 THR A N 1
ATOM 1341 C CA . THR A 1 175 ? -20.234 10.743 22.484 1.00 91.38 175 THR A CA 1
ATOM 1342 C C . THR A 1 175 ? -20.565 9.302 22.098 1.00 91.38 175 THR A C 1
ATOM 1344 O O . THR A 1 175 ? -21.437 8.696 22.716 1.00 91.38 175 THR A O 1
ATOM 1347 N N . CYS A 1 176 ? -19.844 8.727 21.135 1.00 89.38 176 CYS A N 1
ATOM 1348 C CA . CYS A 1 176 ? -20.011 7.338 20.712 1.00 89.38 176 CYS A CA 1
ATOM 1349 C C . CYS A 1 176 ? -19.233 6.331 21.580 1.00 89.38 176 CYS A C 1
ATOM 1351 O O . CYS A 1 176 ? -19.257 5.140 21.276 1.00 89.38 176 CYS A O 1
ATOM 1353 N N . GLY A 1 177 ? -18.522 6.774 22.629 1.00 87.06 177 GLY A N 1
ATOM 1354 C CA . GLY A 1 177 ? -17.681 5.893 23.454 1.00 87.06 177 GLY A CA 1
ATOM 1355 C C . GLY A 1 177 ? -16.439 5.372 22.720 1.00 87.06 177 GLY A C 1
ATOM 1356 O O . GLY A 1 177 ? -15.938 4.295 23.022 1.00 87.06 177 GLY A O 1
ATOM 1357 N N . LEU A 1 178 ? -15.960 6.132 21.736 1.00 87.50 178 LEU A N 1
ATOM 1358 C CA . LEU A 1 178 ? -14.828 5.833 20.854 1.00 87.50 178 LEU A CA 1
ATOM 1359 C C . LEU A 1 178 ? -13.653 6.803 21.076 1.00 87.50 178 LEU A C 1
ATOM 1361 O O . LEU A 1 178 ? -12.745 6.876 20.249 1.00 87.50 178 LEU A O 1
ATOM 1365 N N . ALA A 1 179 ? -13.667 7.579 22.170 1.00 82.12 179 ALA A N 1
ATOM 1366 C CA . ALA A 1 179 ? -12.579 8.492 22.508 1.00 82.12 179 ALA A CA 1
ATOM 1367 C C . ALA A 1 179 ? -11.285 7.709 22.731 1.00 82.12 179 ALA A C 1
ATOM 1369 O O . ALA A 1 179 ? -11.114 6.980 23.719 1.00 82.12 179 ALA A O 1
ATOM 1370 N N . LEU A 1 180 ? -10.361 7.886 21.797 1.00 80.00 180 LEU A N 1
ATOM 1371 C CA . LEU A 1 180 ? -9.118 7.148 21.791 1.00 80.00 180 LEU A CA 1
ATOM 1372 C C . LEU A 1 180 ? -8.257 7.546 22.996 1.00 80.00 180 LEU A C 1
ATOM 1374 O O . LEU A 1 180 ? -8.047 8.725 23.267 1.00 80.00 180 LEU A O 1
ATOM 1378 N N . GLY A 1 181 ? -7.793 6.543 23.743 1.00 76.94 181 GLY A N 1
ATOM 1379 C CA . GLY A 1 181 ? -6.983 6.720 24.954 1.00 76.94 181 GLY A CA 1
ATOM 1380 C C . GLY A 1 181 ? -7.767 6.558 26.260 1.00 76.94 181 GLY A C 1
ATOM 1381 O O . GLY A 1 181 ? -7.162 6.331 27.302 1.00 76.94 181 GLY A O 1
ATOM 1382 N N . ARG A 1 182 ? -9.106 6.621 26.210 1.00 80.25 182 ARG A N 1
ATOM 1383 C CA . ARG A 1 182 ? -9.986 6.370 27.369 1.00 80.25 182 ARG A CA 1
ATOM 1384 C C . ARG A 1 182 ? -10.808 5.095 27.233 1.00 80.25 182 ARG A C 1
ATOM 1386 O O . ARG A 1 182 ? -11.048 4.427 28.233 1.00 80.25 182 ARG A O 1
ATOM 1393 N N . TYR A 1 183 ? -11.235 4.774 26.016 1.00 86.88 183 TYR A N 1
ATOM 1394 C CA . TYR A 1 183 ? -12.050 3.596 25.729 1.00 86.88 183 TYR A CA 1
ATOM 1395 C C . TYR A 1 183 ? -11.258 2.551 24.939 1.00 86.88 183 TYR A C 1
ATOM 1397 O O . TYR A 1 183 ? -10.340 2.929 24.205 1.00 86.88 183 TYR A O 1
ATOM 1405 N N . PRO A 1 184 ? -11.603 1.254 25.056 1.00 87.38 184 PRO A N 1
ATOM 1406 C CA . PRO A 1 184 ? -11.062 0.220 24.182 1.00 87.38 184 PRO A CA 1
ATOM 1407 C C . PRO A 1 184 ? -11.310 0.547 22.706 1.00 87.38 184 PRO A C 1
ATOM 1409 O O . PRO A 1 184 ? -12.348 1.109 22.350 1.00 87.38 184 PRO A O 1
ATOM 1412 N N . LEU A 1 185 ? -10.371 0.168 21.839 1.00 90.12 185 LEU A N 1
ATOM 1413 C CA . LEU A 1 185 ? -10.603 0.204 20.396 1.00 90.12 185 LEU A CA 1
ATOM 1414 C C . LEU A 1 185 ? -11.733 -0.766 20.012 1.00 90.12 185 LEU A C 1
ATOM 1416 O O . LEU A 1 185 ? -11.830 -1.830 20.629 1.00 90.12 185 LEU A O 1
ATOM 1420 N N . PRO A 1 186 ? -12.537 -0.447 18.979 1.00 90.12 186 PRO A N 1
ATOM 1421 C CA . PRO A 1 186 ? -13.502 -1.390 18.426 1.00 90.12 186 PRO A CA 1
ATOM 1422 C C . PRO A 1 186 ? -12.869 -2.741 18.073 1.00 90.12 186 PRO A C 1
ATOM 1424 O O . PRO A 1 186 ? -11.707 -2.816 17.654 1.00 90.12 186 PRO A O 1
ATOM 1427 N N . ASP A 1 187 ? -13.651 -3.810 18.208 1.00 85.56 187 ASP A N 1
ATOM 1428 C CA . ASP A 1 187 ? -13.234 -5.148 17.776 1.00 85.56 187 ASP A CA 1
ATOM 1429 C C . ASP A 1 187 ? -13.059 -5.209 16.254 1.00 85.56 187 ASP A C 1
ATOM 1431 O O . ASP A 1 187 ? -12.152 -5.874 15.760 1.00 85.56 187 ASP A O 1
ATOM 1435 N N . ASP A 1 188 ? -13.855 -4.440 15.512 1.00 86.06 188 ASP A N 1
ATOM 1436 C CA . ASP A 1 188 ? -13.695 -4.264 14.073 1.00 86.06 188 ASP A CA 1
ATOM 1437 C C . ASP A 1 188 ? -12.385 -3.522 13.752 1.00 86.06 188 ASP A C 1
ATOM 1439 O O . ASP A 1 188 ? -12.195 -2.351 14.102 1.00 86.06 188 ASP A O 1
ATOM 1443 N N . ALA A 1 189 ? -11.449 -4.224 13.111 1.00 83.12 189 ALA A N 1
ATOM 1444 C CA . ALA A 1 189 ? -10.106 -3.708 12.881 1.00 83.12 189 ALA A CA 1
ATOM 1445 C C . ALA A 1 189 ? -10.073 -2.554 11.867 1.00 83.12 189 ALA A C 1
ATOM 1447 O O . ALA A 1 189 ? -9.263 -1.636 12.022 1.00 83.12 189 ALA A O 1
ATOM 1448 N N . ALA A 1 190 ? -10.943 -2.575 10.853 1.00 84.81 190 ALA A N 1
ATOM 1449 C CA . ALA A 1 190 ? -11.003 -1.525 9.843 1.00 84.81 190 ALA A CA 1
ATOM 1450 C C . ALA A 1 190 ? -11.546 -0.221 10.447 1.00 84.81 190 ALA A C 1
ATOM 1452 O O . ALA A 1 190 ? -10.978 0.853 10.228 1.00 84.81 190 ALA A O 1
ATOM 1453 N N . LEU A 1 191 ? -12.577 -0.310 11.293 1.00 89.38 191 LEU A N 1
ATOM 1454 C CA . LEU A 1 191 ? -13.109 0.830 12.033 1.00 89.38 191 LEU A CA 1
ATOM 1455 C C . LEU A 1 191 ? -12.096 1.357 13.052 1.00 89.38 191 LEU A C 1
ATOM 1457 O O . LEU A 1 191 ? -11.851 2.563 13.099 1.00 89.38 191 LEU A O 1
ATOM 1461 N N . ALA A 1 192 ? -11.465 0.476 13.835 1.00 91.06 192 ALA A N 1
ATOM 1462 C CA . ALA A 1 192 ? -10.416 0.873 14.773 1.00 91.06 192 ALA A CA 1
ATOM 1463 C C . ALA A 1 192 ? -9.281 1.623 14.058 1.00 91.06 192 ALA A C 1
ATOM 1465 O O . ALA A 1 192 ? -8.835 2.676 14.523 1.00 91.06 192 ALA A O 1
ATOM 1466 N N . ARG A 1 193 ? -8.856 1.133 12.887 1.00 89.19 193 ARG A N 1
ATOM 1467 C CA . ARG A 1 193 ? -7.832 1.789 12.070 1.00 89.19 193 ARG A CA 1
ATOM 1468 C C . ARG A 1 193 ? -8.303 3.130 11.516 1.00 89.19 193 ARG A C 1
ATOM 1470 O O . ARG A 1 193 ? -7.532 4.088 11.579 1.00 89.19 193 ARG A O 1
ATOM 1477 N N . LEU A 1 194 ? -9.543 3.234 11.029 1.00 90.25 194 LEU A N 1
ATOM 1478 C CA . LEU A 1 194 ? -10.101 4.506 10.558 1.00 90.25 194 LEU A CA 1
ATOM 1479 C C . LEU A 1 194 ? -10.063 5.548 11.676 1.00 90.25 194 LEU A C 1
ATOM 1481 O O . LEU A 1 194 ? -9.607 6.667 11.442 1.00 90.25 194 LEU A O 1
ATOM 1485 N N . LEU A 1 195 ? -10.496 5.186 12.886 1.00 93.06 195 LEU A N 1
ATOM 1486 C CA . LEU A 1 195 ? -10.500 6.088 14.036 1.00 93.06 195 LEU A CA 1
ATOM 1487 C C . LEU A 1 195 ? -9.085 6.555 14.392 1.00 93.06 195 LEU A C 1
ATOM 1489 O O . LEU A 1 195 ? -8.862 7.758 14.510 1.00 93.06 195 LEU A O 1
ATOM 1493 N N . VAL A 1 196 ? -8.125 5.631 14.504 1.00 91.81 196 VAL A N 1
ATOM 1494 C CA . VAL A 1 196 ? -6.725 5.955 14.831 1.00 91.81 196 VAL A CA 1
ATOM 1495 C C . VAL A 1 196 ? -6.099 6.863 13.776 1.00 91.81 196 VAL A C 1
ATOM 1497 O O . VAL A 1 196 ? -5.535 7.900 14.118 1.00 91.81 196 VAL A O 1
ATOM 1500 N N . VAL A 1 197 ? -6.221 6.518 12.490 1.00 89.31 197 VAL A N 1
ATOM 1501 C CA . VAL A 1 197 ? -5.656 7.334 11.403 1.00 89.31 197 VAL A CA 1
ATOM 1502 C C . VAL A 1 197 ? -6.297 8.718 11.376 1.00 89.31 197 VAL A C 1
ATOM 1504 O O . VAL A 1 197 ? -5.590 9.710 11.226 1.00 89.31 197 VAL A O 1
ATOM 1507 N N . THR A 1 198 ? -7.615 8.798 11.563 1.00 90.69 198 THR A N 1
ATOM 1508 C CA . THR A 1 198 ? -8.345 10.073 11.601 1.00 90.69 198 THR A CA 1
ATOM 1509 C C . THR A 1 198 ? -7.893 10.933 12.775 1.00 90.69 198 THR A C 1
ATOM 1511 O O . THR A 1 198 ? -7.617 12.115 12.597 1.00 90.69 198 THR A O 1
ATOM 1514 N N . ALA A 1 199 ? -7.749 10.344 13.963 1.00 92.56 199 ALA A N 1
ATOM 1515 C CA . ALA A 1 199 ? -7.314 11.078 15.141 1.00 92.56 199 ALA A CA 1
ATOM 1516 C C . ALA A 1 199 ? -5.895 11.631 15.004 1.00 92.56 199 ALA A C 1
ATOM 1518 O O . ALA A 1 199 ? -5.652 12.752 15.442 1.00 92.56 199 ALA A O 1
ATOM 1519 N N . ILE A 1 200 ? -4.982 10.890 14.369 1.00 89.88 200 ILE A N 1
ATOM 1520 C CA . ILE A 1 200 ? -3.629 11.392 14.115 1.00 89.88 200 ILE A CA 1
ATOM 1521 C C . ILE A 1 200 ? -3.650 12.462 13.020 1.00 89.88 200 ILE A C 1
ATOM 1523 O O . ILE A 1 200 ? -3.058 13.517 13.192 1.00 89.88 200 ILE A O 1
ATOM 1527 N N . ASN A 1 201 ? -4.338 12.219 11.900 1.00 87.69 201 ASN A N 1
ATOM 1528 C CA . ASN A 1 201 ? -4.339 13.146 10.765 1.00 87.69 201 ASN A CA 1
ATOM 1529 C C . ASN A 1 201 ? -5.027 14.488 11.081 1.00 87.69 201 ASN A C 1
ATOM 1531 O O . ASN A 1 201 ? -4.699 15.490 10.457 1.00 87.69 201 ASN A O 1
ATOM 1535 N N . LEU A 1 202 ? -5.972 14.508 12.026 1.00 89.44 202 LEU A N 1
ATOM 1536 C CA . LEU A 1 202 ? -6.645 15.724 12.498 1.00 89.44 202 LEU A CA 1
ATOM 1537 C C . LEU A 1 202 ? -6.022 16.294 13.787 1.00 89.44 202 LEU A C 1
ATOM 1539 O O . LEU A 1 202 ? -6.603 17.187 14.410 1.00 89.44 202 LEU A O 1
ATOM 1543 N N . ASP A 1 203 ? -4.875 15.773 14.235 1.00 90.56 203 ASP A N 1
ATOM 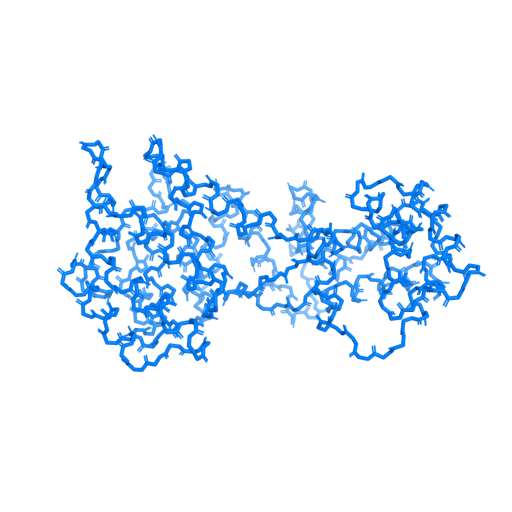1544 C CA . ASP A 1 203 ? -4.211 16.158 15.488 1.00 90.56 203 ASP A CA 1
ATOM 1545 C C . ASP A 1 203 ? -5.149 16.117 16.717 1.00 90.56 203 ASP A C 1
ATOM 1547 O O . ASP A 1 203 ? -5.120 16.997 17.584 1.00 90.56 203 ASP A O 1
ATOM 1551 N N . ILE A 1 204 ? -6.066 15.148 16.769 1.00 93.00 204 ILE A N 1
ATOM 1552 C CA . ILE A 1 204 ? -6.941 14.888 17.926 1.00 93.00 204 ILE A CA 1
ATOM 1553 C C . ILE A 1 204 ? -6.155 14.155 19.020 1.00 93.00 204 ILE A C 1
ATOM 1555 O O . ILE A 1 204 ? -6.340 14.451 20.199 1.00 93.00 204 ILE A O 1
ATOM 1559 N N . ALA A 1 205 ? -5.286 13.223 18.622 1.00 93.19 205 ALA A N 1
ATOM 1560 C CA . ALA A 1 205 ? -4.364 12.499 19.492 1.00 93.19 205 ALA A CA 1
ATOM 1561 C C . ALA A 1 205 ? -3.079 12.167 18.723 1.00 93.19 205 ALA A C 1
ATOM 1563 O O . ALA A 1 205 ? -3.116 11.883 17.524 1.00 93.19 205 ALA A O 1
ATOM 1564 N N . SER A 1 206 ? -1.942 12.169 19.411 1.00 92.00 206 SER A N 1
ATOM 1565 C CA . SER A 1 206 ? -0.662 11.782 18.818 1.00 92.00 206 SER A CA 1
ATOM 1566 C C . SER A 1 206 ? -0.534 10.261 18.686 1.00 92.00 206 SER A C 1
ATOM 1568 O O . SER A 1 206 ? -1.092 9.494 19.472 1.00 92.00 206 SER A O 1
ATOM 1570 N N . ALA A 1 207 ? 0.273 9.799 17.728 1.00 91.31 207 ALA A N 1
ATOM 1571 C CA . ALA A 1 207 ? 0.570 8.372 17.583 1.00 91.31 207 ALA A CA 1
ATOM 1572 C C . ALA A 1 207 ? 1.198 7.770 18.858 1.00 91.31 207 ALA A C 1
ATOM 1574 O O . ALA A 1 207 ? 0.917 6.621 19.189 1.00 91.31 207 ALA A O 1
ATOM 1575 N N . GLN A 1 208 ? 1.986 8.557 19.604 1.00 94.75 208 GLN A N 1
ATOM 1576 C CA . GLN A 1 208 ? 2.609 8.130 20.859 1.00 94.75 208 GLN A CA 1
ATOM 1577 C C . GLN A 1 208 ? 1.570 7.870 21.957 1.00 94.75 208 GLN A C 1
ATOM 1579 O O . GLN A 1 208 ? 1.639 6.845 22.634 1.00 94.75 208 GLN A O 1
ATOM 1584 N N . GLU A 1 209 ? 0.599 8.773 22.126 1.00 94.50 209 GLU A N 1
ATOM 1585 C CA . GLU A 1 209 ? -0.486 8.612 23.105 1.00 94.50 209 GLU A CA 1
ATOM 1586 C C . GLU A 1 209 ? -1.351 7.393 22.775 1.00 94.50 209 GLU A C 1
ATOM 1588 O O . GLU A 1 209 ? -1.683 6.601 23.658 1.00 94.50 209 GLU A O 1
ATOM 1593 N N . LEU A 1 210 ? -1.676 7.208 21.493 1.00 94.69 210 LEU A N 1
ATOM 1594 C CA . LEU A 1 210 ? -2.472 6.073 21.030 1.00 94.69 210 LEU A CA 1
ATOM 1595 C C . LEU A 1 210 ? -1.737 4.743 21.206 1.00 94.69 210 LEU A C 1
ATOM 1597 O O . LEU A 1 210 ? -2.339 3.768 21.660 1.00 94.69 210 LEU A O 1
ATOM 1601 N N . LEU A 1 211 ? -0.438 4.707 20.901 1.00 95.12 211 LEU A N 1
ATOM 1602 C CA . LEU A 1 211 ? 0.387 3.527 21.119 1.00 95.12 211 LEU A CA 1
ATOM 1603 C C . LEU A 1 211 ? 0.452 3.178 22.611 1.00 95.12 211 LEU A C 1
ATOM 1605 O O . LEU A 1 211 ? 0.190 2.035 22.976 1.00 95.12 211 LEU A O 1
ATOM 1609 N N . ALA A 1 212 ? 0.723 4.159 23.476 1.00 95.50 212 ALA A N 1
ATOM 1610 C CA . ALA A 1 212 ? 0.793 3.950 24.922 1.00 95.50 212 ALA A CA 1
ATOM 1611 C C . ALA A 1 212 ? -0.524 3.407 25.503 1.00 95.50 212 ALA A C 1
ATOM 1613 O O . ALA A 1 212 ? -0.501 2.540 26.375 1.00 95.50 212 ALA A O 1
ATOM 1614 N N . ALA A 1 213 ? -1.666 3.882 25.001 1.00 95.19 213 ALA A N 1
ATOM 1615 C CA . ALA A 1 213 ? -2.973 3.444 25.474 1.00 95.19 213 ALA A CA 1
ATOM 1616 C C . ALA A 1 213 ? -3.369 2.041 24.982 1.00 95.19 213 ALA A C 1
ATOM 1618 O O . ALA A 1 213 ? -3.991 1.286 25.728 1.00 95.19 213 ALA A O 1
ATOM 1619 N N . HIS A 1 214 ? -3.030 1.682 23.736 1.00 95.88 214 HIS A N 1
ATOM 1620 C CA . HIS A 1 214 ? -3.645 0.527 23.063 1.00 95.88 214 HIS A CA 1
ATOM 1621 C C . HIS A 1 214 ? -2.688 -0.608 22.705 1.00 95.88 214 HIS A C 1
ATOM 1623 O O . HIS A 1 214 ? -3.163 -1.692 22.355 1.00 95.88 214 HIS A O 1
ATOM 1629 N N . ALA A 1 215 ? -1.367 -0.416 22.809 1.00 95.88 215 ALA A N 1
ATOM 1630 C CA . ALA A 1 215 ? -0.387 -1.409 22.362 1.00 95.88 215 ALA A CA 1
ATOM 1631 C C . ALA A 1 215 ? -0.605 -2.788 22.994 1.00 95.88 215 ALA A C 1
ATOM 1633 O O . ALA A 1 215 ? -0.644 -3.785 22.278 1.00 95.88 215 ALA A O 1
ATOM 1634 N N . ALA A 1 216 ? -0.806 -2.847 24.315 1.00 95.88 216 ALA A N 1
ATOM 1635 C CA . ALA A 1 216 ? -0.993 -4.107 25.034 1.00 95.88 216 ALA A CA 1
ATOM 1636 C C . ALA A 1 216 ? -2.258 -4.860 24.586 1.00 95.88 216 ALA A C 1
ATOM 1638 O O . ALA A 1 216 ? -2.213 -6.071 24.371 1.00 95.88 216 ALA A O 1
ATOM 1639 N N . SER A 1 217 ? -3.370 -4.144 24.392 1.00 94.94 217 SER A N 1
ATOM 1640 C CA . SER A 1 217 ? -4.636 -4.736 23.940 1.00 94.94 217 SER A CA 1
ATOM 1641 C C . SER A 1 217 ? -4.522 -5.287 22.514 1.00 94.94 217 SER A C 1
ATOM 1643 O O . SER A 1 217 ? -4.865 -6.443 22.260 1.00 94.94 217 SER A O 1
ATOM 1645 N N . LEU A 1 218 ? -3.949 -4.506 21.592 1.00 95.25 218 LEU A N 1
ATOM 1646 C CA . LEU A 1 218 ? -3.730 -4.928 20.203 1.00 95.25 218 LEU A CA 1
ATOM 1647 C C . LEU A 1 218 ? -2.756 -6.108 20.110 1.00 95.25 218 LEU A C 1
ATOM 1649 O O . LEU A 1 218 ? -3.013 -7.074 19.394 1.00 95.25 218 LEU A O 1
ATOM 1653 N N . ALA A 1 219 ? -1.668 -6.062 20.881 1.00 96.94 219 ALA A N 1
ATOM 1654 C CA . ALA A 1 219 ? -0.704 -7.147 21.005 1.00 96.94 219 ALA A CA 1
ATOM 1655 C C . ALA A 1 219 ? -1.348 -8.438 21.532 1.00 96.94 219 ALA A C 1
ATOM 1657 O O . ALA A 1 219 ? -1.009 -9.519 21.047 1.00 96.94 219 ALA A O 1
ATOM 1658 N N . GLY A 1 220 ? -2.258 -8.325 22.505 1.00 96.50 220 GLY A N 1
ATOM 1659 C CA . GLY A 1 220 ? -3.024 -9.442 23.056 1.00 96.50 220 GLY A CA 1
ATOM 1660 C C . GLY A 1 220 ? -3.964 -10.061 22.024 1.00 96.50 220 GLY A C 1
ATOM 1661 O O . GLY A 1 220 ? -3.897 -11.266 21.785 1.00 96.50 220 GLY A O 1
ATOM 1662 N N . ARG A 1 221 ? -4.767 -9.238 21.335 1.00 94.56 221 ARG A N 1
ATOM 1663 C CA . ARG A 1 221 ? -5.648 -9.678 20.236 1.00 94.56 221 ARG A CA 1
ATOM 1664 C C . ARG A 1 221 ? -4.865 -10.400 19.141 1.00 94.56 221 ARG A C 1
ATOM 1666 O O . ARG A 1 221 ? -5.200 -11.526 18.780 1.00 94.56 221 ARG A O 1
ATOM 1673 N N . ALA A 1 222 ? -3.761 -9.805 18.693 1.00 96.31 222 ALA A N 1
ATOM 1674 C CA . ALA A 1 222 ? -2.909 -10.369 17.653 1.00 96.31 222 ALA A CA 1
ATOM 1675 C C . ALA A 1 222 ? -2.204 -11.677 18.056 1.00 96.31 222 ALA A C 1
ATOM 1677 O O . ALA A 1 222 ? -1.829 -12.461 17.184 1.00 96.31 222 ALA A O 1
ATOM 1678 N N . ARG A 1 223 ? -1.985 -11.928 19.352 1.00 97.38 223 ARG A N 1
ATOM 1679 C CA . ARG A 1 223 ? -1.354 -13.166 19.847 1.00 97.38 223 ARG A CA 1
ATOM 1680 C C . ARG A 1 223 ? -2.352 -14.232 20.293 1.00 97.38 223 ARG A C 1
ATOM 1682 O O . ARG A 1 223 ? -1.924 -15.366 20.500 1.00 97.38 223 ARG A O 1
ATOM 1689 N N . SER A 1 224 ? -3.634 -13.887 20.411 1.00 96.38 224 SER A N 1
ATOM 1690 C CA . SER A 1 224 ? -4.710 -14.821 20.759 1.00 96.38 224 SER A CA 1
ATOM 1691 C C . SER A 1 224 ? -4.729 -16.047 19.841 1.00 96.38 224 SER A C 1
ATOM 1693 O O . SER A 1 224 ? -4.180 -16.015 18.740 1.00 96.38 224 SER A O 1
ATOM 1695 N N . ASP A 1 225 ? -5.375 -17.131 20.266 1.00 95.06 225 ASP A N 1
ATOM 1696 C CA . ASP A 1 225 ? -5.442 -18.366 19.473 1.00 95.06 225 ASP A CA 1
ATOM 1697 C C . ASP A 1 225 ? -6.117 -18.145 18.115 1.00 95.06 225 ASP A C 1
ATOM 1699 O O . ASP A 1 225 ? -5.598 -18.590 17.092 1.00 95.06 225 ASP A O 1
ATOM 1703 N N . ALA A 1 226 ? -7.212 -17.376 18.091 1.00 93.75 226 ALA A N 1
ATOM 1704 C CA . ALA A 1 226 ? -7.889 -16.982 16.855 1.00 93.75 226 ALA A CA 1
ATOM 1705 C C . ALA A 1 226 ? -6.986 -16.128 15.949 1.00 93.75 226 ALA A C 1
ATOM 1707 O O . ALA A 1 226 ? -7.042 -16.243 14.726 1.00 93.75 226 ALA A O 1
ATOM 1708 N N . GLY A 1 227 ? -6.119 -15.315 16.557 1.00 94.62 227 GLY A N 1
ATOM 1709 C CA . GLY A 1 227 ? -5.296 -14.342 15.862 1.00 94.62 227 GLY A CA 1
ATOM 1710 C C . GLY A 1 227 ? -6.115 -13.159 15.344 1.00 94.62 227 GLY A C 1
ATOM 1711 O O . GLY A 1 227 ? -7.283 -13.271 14.989 1.00 94.62 227 GLY A O 1
ATOM 1712 N N . ASP A 1 228 ? -5.477 -11.998 15.289 1.00 93.19 228 ASP A N 1
ATOM 1713 C CA . ASP A 1 228 ? -6.076 -10.774 14.770 1.00 93.19 228 ASP A CA 1
ATOM 1714 C C . ASP A 1 228 ? -5.011 -9.986 14.008 1.00 93.19 228 ASP A C 1
ATOM 1716 O O . ASP A 1 228 ? -4.259 -9.173 14.556 1.00 93.19 228 ASP A O 1
ATOM 1720 N N . ILE A 1 229 ? -4.916 -10.278 12.711 1.00 93.19 229 ILE A N 1
ATOM 1721 C CA . ILE A 1 229 ? -3.964 -9.614 11.822 1.00 93.19 229 ILE A CA 1
ATOM 1722 C C . ILE A 1 229 ? -4.282 -8.124 11.655 1.00 93.19 229 ILE A C 1
ATOM 1724 O O . ILE A 1 229 ? -3.375 -7.326 11.428 1.00 93.19 229 ILE A O 1
ATOM 1728 N N . GLY A 1 230 ? -5.552 -7.731 11.788 1.00 89.12 230 GLY A N 1
ATOM 1729 C CA . GLY A 1 230 ? -5.970 -6.336 11.714 1.00 89.12 230 GLY A CA 1
ATOM 1730 C C . GLY A 1 230 ? -5.422 -5.532 12.891 1.00 89.12 230 GLY A C 1
ATOM 1731 O O . GLY A 1 230 ? -4.793 -4.492 12.684 1.00 89.12 230 GLY A O 1
ATOM 1732 N N . ALA A 1 231 ? -5.553 -6.066 14.109 1.00 92.75 231 ALA A N 1
ATOM 1733 C CA . ALA A 1 231 ? -4.945 -5.489 15.306 1.00 92.75 231 ALA A CA 1
ATOM 1734 C C . ALA A 1 231 ? -3.417 -5.405 15.193 1.00 92.75 231 ALA A C 1
ATOM 1736 O O . ALA A 1 231 ? -2.828 -4.385 15.558 1.00 92.75 231 ALA A O 1
ATOM 1737 N N . LEU A 1 232 ? -2.772 -6.437 14.635 1.00 95.62 232 LEU A N 1
ATOM 1738 C CA . LEU A 1 232 ? -1.324 -6.436 14.429 1.00 95.62 232 LEU A CA 1
ATOM 1739 C C . LEU A 1 232 ? -0.877 -5.358 13.431 1.00 95.62 232 LEU A C 1
ATOM 1741 O O . LEU A 1 232 ? 0.094 -4.650 13.687 1.00 95.62 232 LEU A O 1
ATOM 1745 N N . ARG A 1 233 ? -1.594 -5.202 12.309 1.00 92.94 233 ARG A N 1
ATOM 1746 C CA . ARG A 1 233 ? -1.301 -4.166 11.303 1.00 92.94 233 ARG A CA 1
ATOM 1747 C C . ARG A 1 233 ? -1.482 -2.767 11.884 1.00 92.94 233 ARG A C 1
ATOM 1749 O O . ARG A 1 233 ? -0.667 -1.890 11.618 1.00 92.94 233 ARG A O 1
ATOM 1756 N N . LEU A 1 234 ? -2.523 -2.560 12.694 1.00 91.50 234 LEU A N 1
ATOM 1757 C CA . LEU A 1 234 ? -2.748 -1.289 13.382 1.00 91.50 234 LEU A CA 1
ATOM 1758 C C . LEU A 1 234 ? -1.630 -0.982 14.388 1.00 91.50 234 LEU A C 1
ATOM 1760 O O . LEU A 1 234 ? -1.137 0.145 14.426 1.00 91.50 234 LEU A O 1
ATOM 1764 N N . LEU A 1 235 ? -1.194 -1.982 15.160 1.00 95.06 235 LEU A N 1
ATOM 1765 C CA . LEU A 1 235 ? -0.063 -1.849 16.077 1.00 95.06 235 LEU A CA 1
ATOM 1766 C C . LEU A 1 235 ? 1.224 -1.464 15.330 1.00 95.06 235 LEU A C 1
ATOM 1768 O O . LEU A 1 235 ? 1.843 -0.462 15.685 1.00 95.06 235 LEU A O 1
ATOM 1772 N N . ALA A 1 236 ? 1.577 -2.191 14.264 1.00 94.69 236 ALA A N 1
ATOM 1773 C CA . ALA A 1 236 ? 2.751 -1.884 13.444 1.00 94.69 236 ALA A CA 1
ATOM 1774 C C . ALA A 1 236 ? 2.687 -0.474 12.848 1.00 94.69 236 ALA A C 1
ATOM 1776 O O . ALA A 1 236 ? 3.671 0.259 12.898 1.00 94.69 236 ALA A O 1
ATOM 1777 N N . ALA A 1 237 ? 1.520 -0.054 12.351 1.00 89.81 237 ALA A N 1
ATOM 1778 C CA . ALA A 1 237 ? 1.331 1.286 11.804 1.00 89.81 237 ALA A CA 1
ATOM 1779 C C . ALA A 1 237 ? 1.620 2.391 12.835 1.00 89.81 237 ALA A C 1
ATOM 1781 O O . ALA A 1 237 ? 2.273 3.384 12.512 1.00 89.81 237 ALA A O 1
ATOM 1782 N N . MET A 1 238 ? 1.153 2.226 14.078 1.00 92.00 238 MET A N 1
ATOM 1783 C CA . MET A 1 238 ? 1.429 3.186 15.153 1.00 92.00 238 MET A CA 1
ATOM 1784 C C . MET A 1 238 ? 2.906 3.172 15.561 1.00 92.00 238 MET A C 1
ATOM 1786 O O . MET A 1 238 ? 3.502 4.238 15.698 1.00 92.00 238 MET A O 1
ATOM 1790 N N . GLN A 1 239 ? 3.505 1.986 15.697 1.00 95.12 239 GLN A N 1
ATOM 1791 C CA . GLN A 1 239 ? 4.920 1.825 16.039 1.00 95.12 239 GLN A CA 1
ATOM 1792 C C . GLN A 1 239 ? 5.844 2.442 14.982 1.00 95.12 239 GLN A C 1
ATOM 1794 O O . GLN A 1 239 ? 6.767 3.174 15.330 1.00 95.12 239 GLN A O 1
ATOM 1799 N N . ALA A 1 240 ? 5.558 2.227 13.696 1.00 91.94 240 ALA A N 1
ATOM 1800 C CA . ALA A 1 240 ? 6.319 2.807 12.593 1.00 91.94 240 ALA A CA 1
ATOM 1801 C C . ALA A 1 240 ? 6.309 4.342 12.623 1.00 91.94 240 ALA A C 1
ATOM 1803 O O . ALA A 1 240 ? 7.359 4.966 12.472 1.00 91.94 240 ALA A O 1
ATOM 1804 N N . ARG A 1 241 ? 5.153 4.967 12.896 1.00 90.25 241 ARG A N 1
ATOM 1805 C CA . ARG A 1 241 ? 5.034 6.436 12.954 1.00 90.25 241 ARG A CA 1
ATOM 1806 C C . ARG A 1 241 ? 5.879 7.083 14.050 1.00 90.25 241 ARG A C 1
ATOM 1808 O O . ARG A 1 241 ? 6.296 8.224 13.881 1.00 90.25 241 ARG A O 1
ATOM 1815 N N . VAL A 1 242 ? 6.120 6.385 15.157 1.00 93.62 242 VAL A N 1
ATOM 1816 C CA . VAL A 1 242 ? 6.923 6.903 16.280 1.00 93.62 242 VAL A CA 1
ATOM 1817 C C . VAL A 1 242 ? 8.314 6.273 16.362 1.00 93.62 242 VAL A C 1
ATOM 1819 O O . VAL A 1 242 ? 9.029 6.496 17.333 1.00 93.62 242 VAL A O 1
ATOM 1822 N N . SER A 1 243 ? 8.723 5.506 15.342 1.00 92.56 243 SER A N 1
ATOM 1823 C CA . SER A 1 243 ? 9.977 4.736 15.341 1.00 92.56 243 SER A CA 1
ATOM 1824 C C . SER A 1 243 ? 10.145 3.841 16.584 1.00 92.56 243 SER A C 1
ATOM 1826 O O . SER A 1 243 ? 11.244 3.717 17.125 1.00 92.56 243 SER A O 1
ATOM 1828 N N . ASP A 1 244 ? 9.056 3.229 17.058 1.00 95.69 244 ASP A N 1
ATOM 1829 C CA . ASP A 1 244 ? 9.061 2.375 18.249 1.00 95.69 244 ASP A CA 1
ATOM 1830 C C . ASP A 1 244 ? 9.908 1.104 18.016 1.00 95.69 244 ASP A C 1
ATOM 1832 O O . ASP A 1 244 ? 9.676 0.379 17.041 1.00 95.69 244 ASP A O 1
ATOM 1836 N N . PRO A 1 245 ? 10.863 0.769 18.908 1.00 95.31 245 PRO A N 1
ATOM 1837 C CA . PRO A 1 245 ? 11.696 -0.427 18.763 1.00 95.31 245 PRO A CA 1
ATOM 1838 C C . PRO A 1 245 ? 10.911 -1.744 18.716 1.00 95.31 245 PRO A C 1
ATOM 1840 O O . PRO A 1 245 ? 11.392 -2.717 18.125 1.00 95.31 245 PRO A O 1
ATOM 1843 N N . GLY A 1 246 ? 9.711 -1.778 19.307 1.00 96.44 246 GLY A N 1
ATOM 1844 C CA . GLY A 1 246 ? 8.830 -2.940 19.313 1.00 96.44 246 GLY A CA 1
ATOM 1845 C C . GLY A 1 246 ? 8.287 -3.307 17.930 1.00 96.44 246 GLY A C 1
ATOM 1846 O O . GLY A 1 246 ? 7.825 -4.436 17.759 1.00 96.44 246 GLY A O 1
ATOM 1847 N N . LEU A 1 247 ? 8.403 -2.426 16.924 1.00 96.44 247 LEU A N 1
ATOM 1848 C CA . LEU A 1 247 ? 8.025 -2.731 15.539 1.00 96.44 247 LEU A CA 1
ATOM 1849 C C . LEU A 1 247 ? 8.709 -4.007 15.029 1.00 96.44 247 LEU A C 1
ATOM 1851 O O . LEU A 1 247 ? 8.095 -4.795 14.322 1.00 96.44 247 LEU A O 1
ATOM 1855 N N . LYS A 1 248 ? 9.958 -4.261 15.443 1.00 95.94 248 LYS A N 1
ATOM 1856 C CA . LYS A 1 248 ? 10.718 -5.448 15.020 1.00 95.94 248 LYS A CA 1
ATOM 1857 C C . LYS A 1 248 ? 10.026 -6.756 15.405 1.00 95.94 248 LYS A C 1
ATOM 1859 O O . LYS A 1 248 ? 10.023 -7.692 14.613 1.00 95.94 248 LYS A O 1
ATOM 1864 N N . GLU A 1 249 ? 9.478 -6.830 16.616 1.00 97.56 249 GLU A N 1
ATOM 1865 C CA . GLU A 1 249 ? 8.777 -8.022 17.106 1.00 97.56 249 GLU A CA 1
ATOM 1866 C C . GLU A 1 249 ? 7.402 -8.163 16.456 1.00 97.56 249 GLU A C 1
ATOM 1868 O O . GLU A 1 249 ? 6.983 -9.269 16.115 1.00 97.56 249 GLU A O 1
ATOM 1873 N N . THR A 1 250 ? 6.712 -7.040 16.260 1.00 97.94 250 THR A N 1
ATOM 1874 C CA . THR A 1 250 ? 5.427 -6.982 15.561 1.00 97.94 250 THR A CA 1
ATOM 1875 C C . THR A 1 250 ? 5.567 -7.456 14.113 1.00 97.94 250 THR A C 1
ATOM 1877 O O . THR A 1 250 ? 4.781 -8.293 13.667 1.00 97.94 250 THR A O 1
ATOM 1880 N N . ASP A 1 251 ? 6.604 -6.998 13.408 1.00 97.81 251 ASP A N 1
ATOM 1881 C CA . ASP A 1 251 ? 6.922 -7.420 12.045 1.00 97.81 251 ASP A CA 1
ATOM 1882 C C . ASP A 1 251 ? 7.303 -8.901 11.971 1.00 97.81 251 ASP A C 1
ATOM 1884 O O . ASP A 1 251 ? 6.828 -9.629 11.099 1.00 97.81 251 ASP A O 1
ATOM 1888 N N . GLU A 1 252 ? 8.112 -9.386 12.914 1.00 97.31 252 GLU A N 1
ATOM 1889 C CA . GLU A 1 252 ? 8.459 -10.807 12.974 1.00 97.31 252 GLU A CA 1
ATOM 1890 C C . GLU A 1 252 ? 7.211 -11.678 13.168 1.00 97.31 252 GLU A C 1
ATOM 1892 O O . GLU A 1 252 ? 7.030 -12.673 12.465 1.00 97.31 252 GLU A O 1
ATOM 1897 N N . LEU A 1 253 ? 6.311 -11.290 14.078 1.00 97.94 253 LEU A N 1
ATOM 1898 C CA . LEU A 1 253 ? 5.050 -11.995 14.303 1.00 97.94 253 LEU A CA 1
ATOM 1899 C C . LEU A 1 253 ? 4.166 -11.969 13.047 1.00 97.94 253 LEU A C 1
ATOM 1901 O O . LEU A 1 253 ? 3.606 -12.997 12.664 1.00 97.94 253 LEU A O 1
ATOM 1905 N N . GLY A 1 254 ? 4.057 -10.814 12.390 1.00 97.62 254 GLY A N 1
ATOM 1906 C CA . GLY A 1 254 ? 3.256 -10.639 11.180 1.00 97.62 254 GLY A CA 1
ATOM 1907 C C . GLY A 1 254 ? 3.763 -11.470 10.006 1.00 97.62 254 GLY A C 1
ATOM 1908 O O . GLY A 1 254 ? 2.979 -12.102 9.296 1.00 97.62 254 GLY A O 1
ATOM 1909 N N . TRP A 1 255 ? 5.079 -11.555 9.841 1.00 97.62 255 TRP A N 1
ATOM 1910 C CA . TRP A 1 255 ? 5.671 -12.391 8.808 1.00 97.62 255 TRP A CA 1
ATOM 1911 C C . TRP A 1 255 ? 5.548 -13.881 9.149 1.00 97.62 255 TRP A C 1
ATOM 1913 O O . TRP A 1 255 ? 5.054 -14.665 8.339 1.00 97.62 255 TRP A O 1
ATOM 1923 N N . THR A 1 256 ? 5.971 -14.298 10.342 1.00 96.94 256 THR A N 1
ATOM 1924 C CA . THR A 1 256 ? 6.100 -15.728 10.670 1.00 96.94 256 THR A CA 1
ATOM 1925 C C . THR A 1 256 ? 4.769 -16.418 10.933 1.00 96.94 256 THR A C 1
ATOM 1927 O O . THR A 1 256 ? 4.565 -17.527 10.442 1.00 96.94 256 THR A O 1
ATOM 1930 N N . ARG A 1 257 ? 3.857 -15.784 11.681 1.00 97.31 257 ARG A N 1
ATOM 1931 C CA . ARG A 1 257 ? 2.559 -16.378 12.032 1.00 97.31 257 ARG A CA 1
ATOM 1932 C C . ARG A 1 257 ? 1.525 -16.181 10.935 1.00 97.31 257 ARG A C 1
ATOM 1934 O O . ARG A 1 257 ? 0.765 -17.101 10.649 1.00 97.31 257 ARG A O 1
ATOM 1941 N N . TYR A 1 258 ? 1.476 -14.985 10.357 1.00 96.69 258 TYR A N 1
ATOM 1942 C CA . TYR A 1 258 ? 0.414 -14.611 9.423 1.00 96.69 258 TYR A CA 1
ATOM 1943 C C . TYR A 1 258 ? 0.827 -14.693 7.953 1.00 96.69 258 TYR A C 1
ATOM 1945 O O . TYR A 1 258 ? -0.040 -14.638 7.084 1.00 96.69 258 TYR A O 1
ATOM 1953 N N . GLY A 1 259 ? 2.123 -14.825 7.656 1.00 96.62 259 GLY A N 1
ATOM 1954 C CA . GLY A 1 259 ? 2.607 -14.887 6.279 1.00 96.62 259 GLY A CA 1
ATOM 1955 C C . GLY A 1 259 ? 2.327 -13.613 5.480 1.00 96.62 259 GLY A C 1
ATOM 1956 O O . GLY A 1 259 ? 2.225 -13.688 4.260 1.00 96.62 259 GLY A O 1
ATOM 1957 N N . ASP A 1 260 ? 2.169 -12.461 6.138 1.00 95.12 260 ASP A N 1
ATOM 1958 C CA . ASP A 1 260 ? 1.804 -11.211 5.469 1.00 95.12 260 ASP A CA 1
ATOM 1959 C C . ASP A 1 260 ? 3.052 -10.453 5.000 1.00 95.12 260 ASP A C 1
ATOM 1961 O O . ASP A 1 260 ? 3.961 -10.135 5.773 1.00 95.12 260 ASP A O 1
ATOM 1965 N N . VAL A 1 261 ? 3.080 -10.180 3.694 1.00 94.56 261 VAL A N 1
ATOM 1966 C CA . VAL A 1 261 ? 4.225 -9.609 2.979 1.00 94.56 261 VAL A CA 1
ATOM 1967 C C . VAL A 1 261 ? 4.626 -8.222 3.471 1.00 94.56 261 VAL A C 1
ATOM 1969 O O . VAL A 1 261 ? 5.809 -7.894 3.445 1.00 94.56 261 VAL A O 1
ATOM 1972 N N . ARG A 1 262 ? 3.686 -7.419 3.984 1.00 92.50 262 ARG A N 1
ATOM 1973 C CA . ARG A 1 262 ? 3.998 -6.061 4.460 1.00 92.50 262 ARG A CA 1
ATOM 1974 C C . ARG A 1 262 ? 4.924 -6.093 5.662 1.00 92.50 262 ARG A C 1
ATOM 1976 O O . ARG A 1 262 ? 5.868 -5.314 5.725 1.00 92.50 262 ARG A O 1
ATOM 1983 N N . PHE A 1 263 ? 4.688 -7.025 6.579 1.00 96.56 263 PHE A N 1
ATOM 1984 C CA . PHE A 1 263 ? 5.552 -7.200 7.739 1.00 96.56 263 PHE A CA 1
ATOM 1985 C C . PHE A 1 263 ? 6.923 -7.750 7.334 1.00 96.56 263 PHE A C 1
ATOM 1987 O O . PHE A 1 263 ? 7.935 -7.296 7.856 1.00 96.56 263 PHE A O 1
ATOM 1994 N N . ALA A 1 264 ? 6.984 -8.658 6.351 1.00 97.12 264 ALA A N 1
ATOM 1995 C CA . ALA A 1 264 ? 8.257 -9.124 5.798 1.00 97.12 264 ALA A CA 1
ATOM 1996 C C . ALA A 1 264 ? 9.061 -7.970 5.172 1.00 97.12 264 ALA A C 1
ATOM 1998 O O . ALA A 1 264 ? 10.246 -7.801 5.465 1.00 97.12 264 ALA A O 1
ATOM 1999 N N . ALA A 1 265 ? 8.406 -7.143 4.353 1.00 95.19 265 ALA A N 1
ATOM 2000 C CA . ALA A 1 265 ? 9.017 -5.983 3.716 1.00 95.19 265 ALA A CA 1
ATOM 2001 C C . ALA A 1 265 ? 9.489 -4.945 4.747 1.00 95.19 265 ALA A C 1
ATOM 2003 O O . ALA A 1 265 ? 10.640 -4.515 4.677 1.00 95.19 265 ALA A O 1
ATOM 2004 N N . SER A 1 266 ? 8.653 -4.601 5.735 1.00 94.69 266 SER A N 1
ATOM 2005 C CA . SER A 1 266 ? 9.007 -3.687 6.833 1.00 94.69 266 SER A CA 1
ATOM 2006 C C . SER A 1 266 ? 10.200 -4.207 7.643 1.00 94.69 266 SER A C 1
ATOM 2008 O O . SER A 1 266 ? 11.192 -3.492 7.824 1.00 94.69 266 SER A O 1
ATOM 2010 N N . ARG A 1 267 ? 10.180 -5.492 8.030 1.00 95.25 267 ARG A N 1
ATOM 2011 C CA . ARG A 1 267 ? 11.264 -6.137 8.787 1.00 95.25 267 ARG A CA 1
ATOM 2012 C C . ARG A 1 267 ? 12.604 -6.033 8.073 1.00 95.25 267 ARG A C 1
ATOM 2014 O O . ARG A 1 267 ? 13.613 -5.691 8.696 1.00 95.25 267 ARG A O 1
ATOM 2021 N N . LEU A 1 268 ? 12.606 -6.378 6.786 1.00 96.00 268 LEU A N 1
ATOM 2022 C CA . LEU A 1 268 ? 13.796 -6.384 5.942 1.00 96.00 268 LEU A CA 1
ATOM 2023 C C . LEU A 1 268 ? 14.280 -4.961 5.675 1.00 96.00 268 LEU A C 1
ATOM 2025 O O . LEU A 1 268 ? 15.473 -4.696 5.806 1.00 96.00 268 LEU A O 1
ATOM 2029 N N . ALA A 1 269 ? 13.374 -4.025 5.389 1.00 93.81 269 ALA A N 1
ATOM 2030 C CA . ALA A 1 269 ? 13.720 -2.619 5.226 1.00 93.81 269 ALA A CA 1
ATOM 2031 C C . ALA A 1 269 ? 14.409 -2.064 6.483 1.00 93.81 269 ALA A C 1
ATOM 2033 O O . ALA A 1 269 ? 15.479 -1.471 6.374 1.00 93.81 269 ALA A O 1
ATOM 2034 N N . GLY A 1 270 ? 13.877 -2.346 7.677 1.00 91.06 270 GLY A N 1
ATOM 2035 C CA . GLY A 1 270 ? 14.475 -1.923 8.948 1.00 91.06 270 GLY A CA 1
ATOM 2036 C C . GLY A 1 270 ? 15.844 -2.545 9.272 1.00 91.06 270 GLY A C 1
ATOM 2037 O O . GLY A 1 270 ? 16.533 -2.051 10.164 1.00 91.06 270 GLY A O 1
ATOM 2038 N N . ARG A 1 271 ? 16.251 -3.622 8.581 1.00 92.12 271 ARG A N 1
ATOM 2039 C CA . ARG A 1 271 ? 17.584 -4.251 8.701 1.00 92.12 271 ARG A CA 1
ATOM 2040 C C . ARG A 1 271 ? 18.563 -3.790 7.613 1.00 92.12 271 ARG A C 1
ATOM 2042 O O . ARG A 1 271 ? 19.760 -3.679 7.872 1.00 92.12 271 ARG A O 1
ATOM 2049 N N . LEU A 1 272 ? 18.061 -3.555 6.401 1.00 93.31 272 LEU A N 1
ATOM 2050 C CA . LEU A 1 272 ? 18.871 -3.332 5.200 1.00 93.31 272 LEU A CA 1
ATOM 2051 C C . LEU A 1 272 ? 19.040 -1.846 4.855 1.00 93.31 272 LEU A C 1
ATOM 2053 O O . LEU A 1 272 ? 20.109 -1.421 4.413 1.00 93.31 272 LEU A O 1
ATOM 2057 N N . VAL A 1 273 ? 17.999 -1.031 5.036 1.00 88.75 273 VAL A N 1
ATOM 2058 C CA . VAL A 1 273 ? 18.031 0.385 4.646 1.00 88.75 273 VAL A CA 1
ATOM 2059 C C . VAL A 1 273 ? 18.996 1.155 5.541 1.00 88.75 273 VAL A C 1
ATOM 2061 O O . VAL A 1 273 ? 18.897 1.128 6.762 1.00 88.75 273 VAL A O 1
ATOM 2064 N N . GLY A 1 274 ? 19.961 1.835 4.916 1.00 86.25 274 GLY A N 1
ATOM 2065 C CA . GLY A 1 274 ? 21.031 2.546 5.619 1.00 86.25 274 GLY A CA 1
ATOM 2066 C C . GLY A 1 274 ? 22.157 1.651 6.148 1.00 86.25 274 GLY A C 1
ATOM 2067 O O . GLY A 1 274 ? 23.139 2.182 6.660 1.00 86.25 274 GLY A O 1
ATOM 2068 N N . ASN A 1 275 ? 22.064 0.325 5.993 1.00 88.62 275 ASN A N 1
ATOM 2069 C CA . ASN A 1 275 ? 23.145 -0.595 6.327 1.00 88.62 275 ASN A CA 1
ATOM 2070 C C . ASN A 1 275 ? 24.052 -0.817 5.097 1.00 88.62 275 ASN A C 1
ATOM 2072 O O . ASN A 1 275 ? 23.616 -1.446 4.130 1.00 88.62 275 ASN A O 1
ATOM 2076 N N . PRO A 1 276 ? 25.308 -0.330 5.101 1.00 85.81 276 PRO A N 1
ATOM 2077 C CA . PRO A 1 276 ? 26.214 -0.480 3.962 1.00 85.81 276 PRO A CA 1
ATOM 2078 C C . PRO A 1 276 ? 26.742 -1.912 3.782 1.00 85.81 276 PRO A C 1
ATOM 2080 O O . PRO A 1 276 ? 27.311 -2.210 2.735 1.00 85.81 276 PRO A O 1
ATOM 2083 N N . ALA A 1 277 ? 26.583 -2.786 4.781 1.00 90.38 277 ALA A N 1
ATOM 2084 C CA . ALA A 1 277 ? 27.072 -4.161 4.750 1.00 90.38 277 ALA A CA 1
ATOM 2085 C C . ALA A 1 277 ? 26.055 -5.122 5.401 1.00 90.38 277 ALA A C 1
ATOM 2087 O O . ALA A 1 277 ? 26.196 -5.465 6.579 1.00 90.38 277 ALA A O 1
ATOM 2088 N N . PRO A 1 278 ? 25.020 -5.561 4.657 1.00 92.75 278 PRO A N 1
ATOM 2089 C CA . PRO A 1 278 ? 24.095 -6.596 5.113 1.00 92.75 278 PRO A CA 1
ATOM 2090 C C . PRO A 1 278 ? 24.827 -7.864 5.564 1.00 92.75 278 PRO A C 1
ATOM 2092 O O . PRO A 1 278 ? 25.793 -8.298 4.933 1.00 92.75 278 PRO A O 1
ATOM 2095 N N . THR A 1 279 ? 24.360 -8.478 6.649 1.00 95.06 279 THR A N 1
ATOM 2096 C CA . THR A 1 279 ? 24.928 -9.742 7.130 1.00 95.06 279 THR A CA 1
ATOM 2097 C C . THR A 1 279 ? 24.467 -10.921 6.268 1.00 95.06 279 THR A C 1
ATOM 2099 O O . THR A 1 279 ? 23.475 -10.836 5.542 1.00 95.06 279 THR A O 1
ATOM 2102 N N . ALA A 1 280 ? 25.141 -12.070 6.382 1.00 95.00 280 ALA A N 1
ATOM 2103 C CA . ALA A 1 280 ? 24.698 -13.301 5.719 1.00 95.00 280 ALA A CA 1
ATOM 2104 C C . ALA A 1 280 ? 23.286 -13.736 6.163 1.00 95.00 280 ALA A C 1
ATOM 2106 O O . ALA A 1 280 ? 22.532 -14.286 5.363 1.00 95.00 280 ALA A O 1
ATOM 2107 N N . GLU A 1 281 ? 22.910 -13.461 7.418 1.00 95.50 281 GLU A N 1
ATOM 2108 C CA . GLU A 1 281 ? 21.556 -13.711 7.921 1.00 95.50 281 GLU A CA 1
ATOM 2109 C C . GLU A 1 281 ? 20.530 -12.806 7.227 1.00 95.50 281 GLU A C 1
ATOM 2111 O O . GLU A 1 281 ? 19.483 -13.292 6.801 1.00 95.50 281 GLU A O 1
ATOM 2116 N N . ASP A 1 282 ? 20.838 -11.515 7.062 1.00 95.06 282 ASP A N 1
ATOM 2117 C CA . ASP A 1 282 ? 19.938 -10.564 6.396 1.00 95.06 282 ASP A CA 1
ATOM 2118 C C . ASP A 1 282 ? 19.674 -10.973 4.942 1.00 95.06 282 ASP A C 1
ATOM 2120 O O . ASP A 1 282 ? 18.527 -10.983 4.493 1.00 95.06 282 ASP A O 1
ATOM 2124 N N . LEU A 1 283 ? 20.725 -11.379 4.222 1.00 95.81 283 LEU A N 1
ATOM 2125 C CA . LEU A 1 283 ? 20.608 -11.859 2.844 1.00 95.81 283 LEU A CA 1
ATOM 2126 C C . LEU A 1 283 ? 19.807 -13.167 2.764 1.00 95.81 283 LEU A C 1
ATOM 2128 O O . LEU A 1 283 ? 18.939 -13.307 1.904 1.00 95.81 283 LEU A O 1
ATOM 2132 N N . ALA A 1 284 ? 20.015 -14.096 3.702 1.00 95.75 284 ALA A N 1
ATOM 2133 C CA . ALA A 1 284 ? 19.236 -15.333 3.762 1.00 95.75 284 ALA A CA 1
ATOM 2134 C C . ALA A 1 284 ? 17.741 -15.073 4.032 1.00 95.75 284 ALA A C 1
ATOM 2136 O O . ALA A 1 284 ? 16.878 -15.742 3.450 1.00 95.75 284 ALA A O 1
ATOM 2137 N N . GLN A 1 285 ? 17.416 -14.097 4.888 1.00 96.12 285 GLN A N 1
ATOM 2138 C CA . GLN A 1 285 ? 16.035 -13.668 5.126 1.00 96.12 285 GLN A CA 1
ATOM 2139 C C . GLN A 1 285 ? 15.429 -13.000 3.886 1.00 96.12 285 GLN A C 1
ATOM 2141 O O . GLN A 1 285 ? 14.285 -13.295 3.534 1.00 96.12 285 GLN A O 1
ATOM 2146 N N . LEU A 1 286 ? 16.190 -12.159 3.187 1.00 96.81 286 LEU A N 1
ATOM 2147 C CA . LEU A 1 286 ? 15.749 -11.511 1.954 1.00 96.81 286 LEU A CA 1
ATOM 2148 C C . LEU A 1 286 ? 15.450 -12.531 0.847 1.00 96.81 286 LEU A C 1
ATOM 2150 O O . LEU A 1 286 ? 14.388 -12.480 0.226 1.00 96.81 286 LEU A O 1
ATOM 2154 N N . ASP A 1 287 ? 16.322 -13.520 0.656 1.00 95.69 287 ASP A N 1
ATOM 2155 C CA . ASP A 1 287 ? 16.099 -14.613 -0.294 1.00 95.69 287 ASP A CA 1
ATOM 2156 C C . ASP A 1 287 ? 14.892 -15.479 0.088 1.00 95.69 287 ASP A C 1
ATOM 2158 O O . ASP A 1 287 ? 14.130 -15.924 -0.778 1.00 95.69 287 ASP A O 1
ATOM 2162 N N . ARG A 1 288 ? 14.677 -15.718 1.390 1.00 96.25 288 ARG A N 1
ATOM 2163 C CA . ARG A 1 288 ? 13.462 -16.383 1.878 1.00 96.25 288 ARG A CA 1
ATOM 2164 C C . ARG A 1 288 ? 12.218 -15.582 1.497 1.00 96.25 288 ARG A C 1
ATOM 2166 O O . ARG A 1 288 ? 11.277 -16.176 0.970 1.00 96.25 288 ARG A O 1
ATOM 2173 N N . ALA A 1 289 ? 12.215 -14.270 1.720 1.00 97.31 289 ALA A N 1
ATOM 2174 C CA . ALA A 1 289 ? 11.093 -13.414 1.352 1.00 97.31 289 ALA A CA 1
ATOM 2175 C C . ALA A 1 289 ? 10.862 -13.397 -0.165 1.00 97.31 289 ALA A C 1
ATOM 2177 O O . ALA A 1 289 ? 9.722 -13.546 -0.594 1.00 97.31 289 ALA A O 1
ATOM 2178 N N . ARG A 1 290 ? 11.920 -13.316 -0.987 1.00 95.94 290 ARG A N 1
ATOM 2179 C CA . ARG A 1 290 ? 11.817 -13.341 -2.460 1.00 95.94 290 ARG A CA 1
ATOM 2180 C C . ARG A 1 290 ? 11.177 -14.624 -2.989 1.00 95.94 290 ARG A C 1
ATOM 2182 O O . ARG A 1 290 ? 10.450 -14.569 -3.981 1.00 95.94 290 ARG A O 1
ATOM 2189 N N . ARG A 1 291 ? 11.434 -15.766 -2.339 1.00 96.00 291 ARG A N 1
ATOM 2190 C CA . ARG A 1 291 ? 10.776 -17.046 -2.656 1.00 96.00 291 ARG A CA 1
ATOM 2191 C C . ARG A 1 291 ? 9.327 -17.093 -2.181 1.00 96.00 291 ARG A C 1
ATOM 2193 O O . ARG A 1 291 ? 8.486 -17.639 -2.885 1.00 96.00 291 ARG A O 1
ATOM 2200 N N . GLN A 1 292 ? 9.044 -16.553 -0.996 1.00 96.88 292 GLN A N 1
ATOM 2201 C CA . GLN A 1 292 ? 7.701 -16.566 -0.412 1.00 96.88 292 GLN A CA 1
ATOM 2202 C C . GLN A 1 292 ? 6.743 -15.600 -1.126 1.00 96.88 292 GLN A C 1
ATOM 2204 O O . GLN A 1 292 ? 5.573 -15.923 -1.308 1.00 96.88 292 GLN A O 1
ATOM 2209 N N . PHE A 1 293 ? 7.245 -14.443 -1.558 1.00 95.50 293 PHE A N 1
ATOM 2210 C CA . PHE A 1 293 ? 6.463 -13.361 -2.154 1.00 95.50 293 PHE A CA 1
ATOM 2211 C C . PHE A 1 293 ? 7.038 -12.965 -3.517 1.00 95.50 293 PHE A C 1
ATOM 2213 O O . PHE A 1 293 ? 7.578 -11.869 -3.680 1.00 95.50 293 PHE A O 1
ATOM 2220 N N . PRO A 1 294 ? 6.963 -13.852 -4.524 1.00 92.88 294 PRO A N 1
ATOM 2221 C CA . PRO A 1 294 ? 7.719 -13.656 -5.744 1.00 92.88 294 PRO A CA 1
ATOM 2222 C C . PRO A 1 294 ? 7.221 -12.511 -6.627 1.00 92.88 294 PRO A C 1
ATOM 2224 O O . PRO A 1 294 ? 7.954 -12.098 -7.518 1.00 92.88 294 PRO A O 1
ATOM 2227 N N . GLN A 1 295 ? 6.001 -12.035 -6.386 1.00 88.62 295 GLN A N 1
ATOM 2228 C CA . GLN A 1 295 ? 5.352 -10.966 -7.143 1.00 88.62 295 GLN A CA 1
ATOM 2229 C C . GLN A 1 295 ? 5.272 -9.647 -6.360 1.00 88.62 295 GLN A C 1
ATOM 2231 O O . GLN A 1 295 ? 4.649 -8.698 -6.828 1.00 88.62 295 GLN A O 1
ATOM 2236 N N . ASP A 1 296 ? 5.857 -9.585 -5.160 1.00 90.75 296 ASP A N 1
ATOM 2237 C CA . ASP A 1 296 ? 5.822 -8.371 -4.351 1.00 90.75 296 ASP A CA 1
ATOM 2238 C C . ASP A 1 296 ? 6.942 -7.405 -4.751 1.00 90.75 296 ASP A C 1
ATOM 2240 O O . ASP A 1 296 ? 8.130 -7.739 -4.725 1.00 90.75 296 ASP A O 1
ATOM 2244 N N . GLN A 1 297 ? 6.547 -6.182 -5.103 1.00 89.38 297 GLN A N 1
ATOM 2245 C CA . GLN A 1 297 ? 7.452 -5.133 -5.569 1.00 89.38 297 GLN A CA 1
ATOM 2246 C C . GLN A 1 297 ? 8.462 -4.701 -4.508 1.00 89.38 297 GLN A C 1
ATOM 2248 O O . GLN A 1 297 ? 9.624 -4.466 -4.835 1.00 89.38 297 GLN A O 1
ATOM 2253 N N . ALA A 1 298 ? 8.035 -4.571 -3.248 1.00 90.19 298 ALA A N 1
ATOM 2254 C CA . ALA A 1 298 ? 8.906 -4.088 -2.182 1.00 90.19 298 ALA A CA 1
ATOM 2255 C C . ALA A 1 298 ? 9.995 -5.123 -1.886 1.00 90.19 298 ALA A C 1
ATOM 2257 O O . ALA A 1 298 ? 11.175 -4.779 -1.803 1.00 90.19 298 ALA A O 1
ATOM 2258 N N . ILE A 1 299 ? 9.618 -6.401 -1.821 1.00 95.00 299 ILE A N 1
ATOM 2259 C CA . ILE A 1 299 ? 10.570 -7.504 -1.672 1.00 95.00 299 ILE A CA 1
ATOM 2260 C C . ILE A 1 299 ? 11.517 -7.589 -2.873 1.00 95.00 299 ILE A C 1
ATOM 2262 O O . ILE A 1 299 ? 12.728 -7.704 -2.679 1.00 95.00 299 ILE A O 1
ATOM 2266 N N . LEU A 1 300 ? 11.004 -7.499 -4.105 1.00 94.50 300 LEU A N 1
ATOM 2267 C CA . LEU A 1 300 ? 11.832 -7.516 -5.314 1.00 94.50 300 LEU A CA 1
ATOM 2268 C C . LEU A 1 300 ? 12.820 -6.342 -5.349 1.00 94.50 300 LEU A C 1
ATOM 2270 O O . LEU A 1 300 ? 13.994 -6.541 -5.656 1.00 94.50 300 LEU A O 1
ATOM 2274 N N . GLY A 1 301 ? 12.370 -5.138 -4.993 1.00 92.56 301 GLY A N 1
ATOM 2275 C CA . GLY A 1 301 ? 13.206 -3.941 -4.925 1.00 92.56 301 GLY A CA 1
ATOM 2276 C C . GLY A 1 301 ? 14.306 -4.039 -3.865 1.00 92.56 301 GLY A C 1
ATOM 2277 O O . GLY A 1 301 ? 15.450 -3.673 -4.137 1.00 92.56 301 GLY A O 1
ATOM 2278 N N . LEU A 1 302 ? 13.996 -4.581 -2.680 1.00 93.69 302 LEU A N 1
ATOM 2279 C CA . LEU A 1 302 ? 15.005 -4.876 -1.656 1.00 93.69 302 LEU A CA 1
ATOM 2280 C C . LEU A 1 302 ? 16.006 -5.922 -2.164 1.00 93.69 302 LEU A C 1
ATOM 2282 O O . LEU A 1 302 ? 17.213 -5.714 -2.055 1.00 93.69 302 LEU A O 1
ATOM 2286 N N . TRP A 1 303 ? 15.526 -7.006 -2.773 1.00 95.56 303 TRP A N 1
ATOM 2287 C CA . TRP A 1 303 ? 16.375 -8.063 -3.324 1.00 95.56 303 TRP A CA 1
ATOM 2288 C C . TRP A 1 303 ? 17.324 -7.526 -4.401 1.00 95.56 303 TRP A C 1
ATOM 2290 O O . TRP A 1 303 ? 18.523 -7.744 -4.322 1.00 95.56 303 TRP A O 1
ATOM 2300 N N . LEU A 1 304 ? 16.836 -6.726 -5.347 1.00 93.25 304 LEU A N 1
ATOM 2301 C CA . LEU A 1 304 ? 17.665 -6.102 -6.386 1.00 93.25 304 LEU A CA 1
ATOM 2302 C C . LEU A 1 304 ? 18.735 -5.144 -5.841 1.00 93.25 304 LEU A C 1
ATOM 2304 O O . LEU A 1 304 ? 19.770 -4.962 -6.478 1.00 93.25 304 LEU A O 1
ATOM 2308 N N . ARG A 1 305 ? 18.475 -4.496 -4.700 1.00 91.31 305 ARG A N 1
ATOM 2309 C CA . ARG A 1 305 ? 19.384 -3.510 -4.100 1.00 91.31 305 ARG A CA 1
ATOM 2310 C C . ARG A 1 305 ? 20.456 -4.146 -3.219 1.00 91.31 305 ARG A C 1
ATOM 2312 O O . ARG A 1 305 ? 21.561 -3.615 -3.154 1.00 91.31 305 ARG A O 1
ATOM 2319 N N . TYR A 1 306 ? 20.108 -5.213 -2.506 1.00 92.62 306 TYR A N 1
ATOM 2320 C CA . TYR A 1 306 ? 20.955 -5.786 -1.457 1.00 92.62 306 TYR A CA 1
ATOM 2321 C C . TYR A 1 306 ? 21.486 -7.176 -1.785 1.00 92.62 306 TYR A C 1
ATOM 2323 O O . TYR A 1 306 ? 22.527 -7.558 -1.254 1.00 92.62 306 TYR A O 1
ATOM 2331 N N . SER A 1 307 ? 20.816 -7.921 -2.660 1.00 86.19 307 SER A N 1
ATOM 2332 C CA . SER A 1 307 ? 21.379 -9.145 -3.215 1.00 86.19 307 SER A CA 1
ATOM 2333 C C . SER A 1 307 ? 22.358 -8.788 -4.333 1.00 86.19 307 SER A C 1
ATOM 2335 O O . SER A 1 307 ? 22.205 -7.773 -5.011 1.00 86.19 307 SER A O 1
ATOM 2337 N N . SER A 1 308 ? 23.347 -9.650 -4.560 1.00 85.69 308 SER A N 1
ATOM 2338 C CA . SER A 1 308 ? 24.284 -9.548 -5.688 1.00 85.69 308 SER A CA 1
ATOM 2339 C C . SER A 1 308 ? 23.952 -10.607 -6.745 1.00 85.69 308 SER A C 1
ATOM 2341 O O . SER A 1 308 ? 24.731 -11.551 -6.909 1.00 85.69 308 SER A O 1
ATOM 2343 N N . PRO A 1 309 ? 22.784 -10.534 -7.418 1.00 87.62 309 PRO A N 1
ATOM 2344 C CA . PRO A 1 309 ? 22.454 -11.490 -8.461 1.00 87.62 309 PRO A CA 1
ATOM 2345 C C . PRO A 1 309 ? 23.429 -11.369 -9.632 1.00 87.62 309 PRO A C 1
ATOM 2347 O O . PRO A 1 309 ? 24.031 -10.316 -9.863 1.00 87.62 309 PRO A O 1
ATOM 2350 N N . ASP A 1 310 ? 23.565 -12.444 -10.405 1.00 92.44 310 ASP A N 1
ATOM 2351 C CA . ASP A 1 310 ? 24.277 -12.366 -11.673 1.00 92.44 310 ASP A CA 1
ATOM 2352 C C . ASP A 1 310 ? 23.580 -11.389 -12.639 1.00 92.44 310 ASP A C 1
ATOM 2354 O O . ASP A 1 310 ? 22.430 -10.981 -12.453 1.00 92.44 310 ASP A O 1
ATOM 2358 N N . LYS A 1 311 ? 24.295 -11.000 -13.697 1.00 89.31 311 LYS A N 1
ATOM 2359 C CA . LYS A 1 311 ? 23.837 -9.972 -14.635 1.00 89.31 311 LYS A CA 1
ATOM 2360 C C . LYS A 1 311 ? 22.503 -10.319 -15.307 1.00 89.31 311 LYS A C 1
ATOM 2362 O O . LYS A 1 311 ? 21.691 -9.419 -15.524 1.00 89.31 311 LYS A O 1
ATOM 2367 N N . GLU A 1 312 ? 22.273 -11.581 -15.662 1.00 90.69 312 GLU A N 1
ATOM 2368 C CA . GLU A 1 312 ? 21.042 -11.986 -16.348 1.00 90.69 312 GLU A CA 1
ATOM 2369 C C . GLU A 1 312 ? 19.858 -12.000 -15.385 1.00 90.69 312 GLU A C 1
ATOM 2371 O O . GLU A 1 312 ? 18.800 -11.453 -15.712 1.00 90.69 312 GLU A O 1
ATOM 2376 N N . ALA A 1 313 ? 20.056 -12.530 -14.177 1.00 90.50 313 ALA A N 1
ATOM 2377 C CA . ALA A 1 313 ? 19.061 -12.501 -13.114 1.00 90.50 313 ALA A CA 1
ATOM 2378 C C . ALA A 1 313 ? 18.704 -11.060 -12.711 1.00 90.50 313 ALA A C 1
ATOM 2380 O O . ALA A 1 313 ? 17.522 -10.726 -12.615 1.00 90.50 313 ALA A O 1
ATOM 2381 N N . ALA A 1 314 ? 19.703 -10.181 -12.561 1.00 90.19 314 ALA A N 1
ATOM 2382 C CA . ALA A 1 314 ? 19.499 -8.758 -12.297 1.00 90.19 314 ALA A CA 1
ATOM 2383 C C . ALA A 1 314 ? 18.675 -8.097 -13.411 1.00 90.19 314 ALA A C 1
ATOM 2385 O O . ALA A 1 314 ? 17.690 -7.413 -13.137 1.00 90.19 314 ALA A O 1
ATOM 2386 N N . ARG A 1 315 ? 19.046 -8.328 -14.678 1.00 91.38 315 ARG A N 1
ATOM 2387 C CA . ARG A 1 315 ? 18.335 -7.790 -15.846 1.00 91.38 315 ARG A CA 1
ATOM 2388 C C . ARG A 1 315 ? 16.872 -8.240 -15.858 1.00 91.38 315 ARG A C 1
ATOM 2390 O O . ARG A 1 315 ? 15.986 -7.404 -16.016 1.00 91.38 315 ARG A O 1
ATOM 2397 N N . ALA A 1 316 ? 16.609 -9.534 -15.684 1.00 91.75 316 ALA A N 1
ATOM 2398 C CA . ALA A 1 316 ? 15.250 -10.071 -15.672 1.00 91.75 316 ALA A CA 1
ATOM 2399 C C . ALA A 1 316 ? 14.408 -9.480 -14.528 1.00 91.75 316 ALA A C 1
ATOM 2401 O O . ALA A 1 316 ? 13.282 -9.039 -14.759 1.00 91.75 316 ALA A O 1
ATOM 2402 N N . ALA A 1 317 ? 14.976 -9.399 -13.325 1.00 91.69 317 ALA A N 1
ATOM 2403 C CA . ALA A 1 317 ? 14.306 -8.859 -12.147 1.00 91.69 317 ALA A CA 1
ATOM 2404 C C . ALA A 1 317 ? 14.037 -7.346 -12.251 1.00 91.69 317 ALA A C 1
ATOM 2406 O O . ALA A 1 317 ? 12.955 -6.892 -11.890 1.00 91.69 317 ALA A O 1
ATOM 2407 N N . TRP A 1 318 ? 14.962 -6.552 -12.803 1.00 92.94 318 TRP A N 1
ATOM 2408 C CA . TRP A 1 318 ? 14.719 -5.125 -13.046 1.00 92.94 318 TRP A CA 1
ATOM 2409 C C . TRP A 1 318 ? 13.618 -4.887 -14.086 1.00 92.94 318 TRP A C 1
ATOM 2411 O O . TRP A 1 318 ? 12.806 -3.975 -13.922 1.00 92.94 318 TRP A O 1
ATOM 2421 N N . ARG A 1 319 ? 13.548 -5.720 -15.135 1.00 92.50 319 ARG A N 1
ATOM 2422 C CA . ARG A 1 319 ? 12.446 -5.687 -16.110 1.00 92.50 319 ARG A CA 1
ATOM 2423 C C . ARG A 1 319 ? 11.110 -6.007 -15.451 1.00 92.50 319 ARG A C 1
ATOM 2425 O O . ARG A 1 319 ? 10.127 -5.318 -15.707 1.00 92.50 319 ARG A O 1
ATOM 2432 N N . GLU A 1 320 ? 11.083 -7.054 -14.629 1.00 92.19 320 GLU A N 1
ATOM 2433 C CA . GLU A 1 320 ? 9.907 -7.459 -13.860 1.00 92.19 320 GLU A CA 1
ATOM 2434 C C . GLU A 1 320 ? 9.434 -6.314 -12.959 1.00 92.19 320 GLU A C 1
ATOM 2436 O O . GLU A 1 320 ? 8.274 -5.918 -13.054 1.00 92.19 320 GLU A O 1
ATOM 2441 N N . LEU A 1 321 ? 10.339 -5.708 -12.181 1.00 89.75 321 LEU A N 1
ATOM 2442 C CA . LEU A 1 321 ? 10.012 -4.571 -11.324 1.00 89.75 321 LEU A CA 1
ATOM 2443 C C . LEU A 1 321 ? 9.468 -3.390 -12.137 1.00 89.75 321 LEU A C 1
ATOM 2445 O O . LEU A 1 321 ? 8.441 -2.829 -11.774 1.00 89.75 321 LEU A O 1
ATOM 2449 N N . ALA A 1 322 ? 10.093 -3.043 -13.266 1.00 87.44 322 ALA A N 1
ATOM 2450 C CA . ALA A 1 322 ? 9.604 -1.963 -14.119 1.00 87.44 322 ALA A CA 1
ATOM 2451 C C . ALA A 1 322 ? 8.174 -2.230 -14.615 1.00 87.44 322 ALA A C 1
ATOM 2453 O O . ALA A 1 322 ? 7.327 -1.343 -14.551 1.00 87.44 322 ALA A O 1
ATOM 2454 N N . LEU A 1 323 ? 7.877 -3.454 -15.067 1.00 87.81 323 LEU A N 1
ATOM 2455 C CA . LEU A 1 323 ? 6.523 -3.841 -15.473 1.00 87.81 323 LEU A CA 1
ATOM 2456 C C . LEU A 1 323 ? 5.540 -3.762 -14.299 1.00 87.81 323 LEU A C 1
ATOM 2458 O O . LEU A 1 323 ? 4.449 -3.223 -14.465 1.00 87.81 323 LEU A O 1
ATOM 2462 N N . MET A 1 324 ? 5.925 -4.248 -13.118 1.00 85.12 324 MET A N 1
ATOM 2463 C CA . MET A 1 324 ? 5.098 -4.152 -11.917 1.00 85.12 324 MET A CA 1
ATOM 2464 C C . MET A 1 324 ? 4.776 -2.690 -11.562 1.00 85.12 324 MET A C 1
ATOM 2466 O O . MET A 1 324 ? 3.623 -2.383 -11.271 1.00 85.12 324 MET A O 1
ATOM 2470 N N . GLU A 1 325 ? 5.750 -1.783 -11.638 1.00 81.12 325 GLU A N 1
ATOM 2471 C CA . GLU A 1 325 ? 5.571 -0.347 -11.373 1.00 81.12 325 GLU A CA 1
ATOM 2472 C C . GLU A 1 325 ? 4.624 0.331 -12.384 1.00 81.12 325 GLU A C 1
ATOM 2474 O O . GLU A 1 325 ? 3.858 1.219 -12.016 1.00 81.12 325 GLU A O 1
ATOM 2479 N N . PHE A 1 326 ? 4.591 -0.118 -13.647 1.00 78.56 326 PHE A N 1
ATOM 2480 C CA . PHE A 1 326 ? 3.569 0.334 -14.607 1.00 78.56 326 PHE A CA 1
ATOM 2481 C C . PHE A 1 326 ? 2.146 -0.103 -14.210 1.00 78.56 326 PHE A C 1
ATOM 2483 O O . PHE A 1 326 ? 1.189 0.627 -14.467 1.00 78.56 326 PHE A O 1
ATOM 2490 N N . HIS A 1 327 ? 2.001 -1.284 -13.600 1.00 73.94 327 HIS A N 1
ATOM 2491 C CA . HIS A 1 327 ? 0.710 -1.874 -13.221 1.00 73.94 327 HIS A CA 1
ATOM 2492 C C . HIS A 1 327 ? 0.201 -1.466 -11.844 1.00 73.94 327 HIS A C 1
ATOM 2494 O O . HIS A 1 327 ? -0.986 -1.621 -11.568 1.00 73.94 327 HIS A O 1
ATOM 2500 N N . SER A 1 328 ? 1.079 -0.953 -10.992 1.00 66.38 328 SER A N 1
ATOM 2501 C CA . SER A 1 328 ? 0.722 -0.448 -9.675 1.00 66.38 328 SER A CA 1
ATOM 2502 C C . SER A 1 328 ? 1.037 1.039 -9.610 1.00 66.38 328 SER A C 1
ATOM 2504 O O . SER A 1 328 ? 1.991 1.433 -8.936 1.00 66.38 328 SER A O 1
ATOM 2506 N N . PRO A 1 329 ? 0.275 1.898 -10.318 1.00 53.62 329 PRO A N 1
ATOM 2507 C CA . PRO A 1 329 ? 0.319 3.316 -10.030 1.00 53.62 329 PRO A CA 1
ATOM 2508 C C . PRO A 1 329 ? -0.146 3.506 -8.591 1.00 53.62 329 PRO A C 1
ATOM 2510 O O . PRO A 1 329 ? -1.342 3.528 -8.292 1.00 53.62 329 PRO A O 1
ATOM 2513 N N . ARG A 1 330 ? 0.811 3.603 -7.671 1.00 51.38 330 ARG A N 1
ATOM 2514 C CA . ARG A 1 330 ? 0.536 3.928 -6.283 1.00 51.38 330 ARG A CA 1
ATOM 2515 C C . ARG A 1 330 ? 0.058 5.378 -6.256 1.00 51.38 330 ARG A C 1
ATOM 2517 O O . ARG A 1 330 ? 0.840 6.323 -6.227 1.00 51.38 330 ARG A O 1
ATOM 2524 N N . VAL A 1 331 ? -1.259 5.557 -6.224 1.00 42.06 331 VAL A N 1
ATOM 2525 C CA . VAL A 1 331 ? -1.874 6.756 -5.621 1.00 42.06 331 VAL A CA 1
ATOM 2526 C C . VAL A 1 331 ? -1.747 6.684 -4.088 1.00 42.06 331 VAL A C 1
ATOM 2528 O O . VAL A 1 331 ? -2.179 7.576 -3.365 1.00 42.06 331 VAL A O 1
ATOM 2531 N N . GLU A 1 332 ? -1.127 5.625 -3.556 1.00 41.16 332 GLU A N 1
ATOM 2532 C CA . GLU A 1 332 ? -0.901 5.441 -2.132 1.00 41.16 332 GLU A CA 1
ATOM 2533 C C . GLU A 1 332 ? 0.031 6.523 -1.578 1.00 41.16 332 GLU A C 1
ATOM 2535 O O . GLU A 1 332 ? 1.249 6.386 -1.501 1.00 41.16 332 GLU A O 1
ATOM 2540 N N . ARG A 1 333 ? -0.592 7.571 -1.042 1.00 38.41 333 ARG A N 1
ATOM 2541 C CA . ARG A 1 333 ? -0.197 8.084 0.265 1.00 38.41 333 ARG A CA 1
ATOM 2542 C C . ARG A 1 333 ? -0.529 7.002 1.299 1.00 38.41 333 ARG A C 1
ATOM 2544 O O . ARG A 1 333 ? -1.446 7.188 2.092 1.00 38.41 333 ARG A O 1
ATOM 2551 N N . ASP A 1 334 ? 0.166 5.860 1.284 1.00 36.81 334 ASP A N 1
ATOM 2552 C CA . ASP A 1 334 ? 0.189 5.023 2.482 1.00 36.81 334 ASP A CA 1
ATOM 2553 C C . ASP A 1 334 ? 0.802 5.911 3.573 1.00 36.81 334 ASP A C 1
ATOM 2555 O O . ASP A 1 334 ? 1.944 6.359 3.419 1.00 36.81 334 ASP A O 1
ATOM 2559 N N . PRO A 1 335 ? 0.072 6.234 4.654 1.00 35.50 335 PRO A N 1
ATOM 2560 C CA . PRO A 1 335 ? 0.624 7.061 5.715 1.00 35.50 335 PRO A CA 1
ATOM 2561 C C . PRO A 1 335 ? 1.839 6.420 6.403 1.00 35.50 335 PRO A C 1
ATOM 2563 O O . PRO A 1 335 ? 2.478 7.079 7.221 1.00 35.50 335 PRO A O 1
ATOM 2566 N N . ILE A 1 336 ? 2.119 5.141 6.128 1.00 34.69 336 ILE A N 1
ATOM 2567 C CA . ILE A 1 336 ? 3.255 4.384 6.656 1.00 34.69 336 ILE A CA 1
ATOM 2568 C C . ILE A 1 336 ? 4.449 4.423 5.678 1.00 34.69 336 ILE A C 1
ATOM 2570 O O . ILE A 1 336 ? 5.595 4.454 6.124 1.00 34.69 336 ILE A O 1
ATOM 2574 N N . HIS A 1 337 ? 4.218 4.504 4.360 1.00 36.94 337 HIS A N 1
ATOM 2575 C CA . HIS A 1 337 ? 5.266 4.399 3.336 1.00 36.94 337 HIS A CA 1
ATOM 2576 C C . HIS A 1 337 ? 5.004 5.336 2.144 1.00 36.94 337 HIS A C 1
ATOM 2578 O O . HIS A 1 337 ? 4.531 4.924 1.087 1.00 36.94 337 HIS A O 1
ATOM 2584 N N . MET A 1 338 ? 5.328 6.621 2.307 1.00 29.08 338 MET A N 1
ATOM 2585 C CA . MET A 1 338 ? 5.280 7.586 1.207 1.00 29.08 338 MET A CA 1
ATOM 2586 C C . MET A 1 338 ? 6.438 7.364 0.224 1.00 29.08 338 MET A C 1
ATOM 2588 O O . MET A 1 338 ? 7.542 7.841 0.472 1.00 29.08 338 MET A O 1
ATOM 2592 N N . GLU A 1 339 ? 6.183 6.765 -0.939 1.00 38.84 339 GLU A N 1
ATOM 2593 C CA . GLU A 1 339 ? 7.006 7.010 -2.129 1.00 38.84 339 GLU A CA 1
ATOM 2594 C C . GLU A 1 339 ? 6.134 7.235 -3.368 1.00 38.84 339 GLU A C 1
ATOM 2596 O O . GLU A 1 339 ? 5.128 6.569 -3.596 1.00 38.84 339 GLU A O 1
ATOM 2601 N N . ARG A 1 340 ? 6.527 8.235 -4.163 1.00 44.31 340 ARG A N 1
ATOM 2602 C CA . ARG A 1 340 ? 5.866 8.620 -5.414 1.00 44.31 340 ARG A CA 1
ATOM 2603 C C . ARG A 1 340 ? 6.170 7.566 -6.481 1.00 44.31 340 ARG A C 1
ATOM 2605 O O . ARG A 1 340 ? 7.341 7.335 -6.769 1.00 44.31 340 ARG A O 1
ATOM 2612 N N . THR A 1 341 ? 5.152 6.991 -7.117 1.00 49.44 341 THR A N 1
ATOM 2613 C CA . THR A 1 341 ? 5.284 5.969 -8.179 1.00 49.44 341 THR A CA 1
ATOM 2614 C C . THR A 1 341 ? 6.280 6.346 -9.279 1.00 49.44 341 THR A C 1
ATOM 2616 O O . THR A 1 341 ? 7.046 5.499 -9.738 1.00 49.44 341 THR A O 1
ATOM 2619 N N . ALA A 1 342 ? 6.361 7.622 -9.690 1.00 59.78 342 ALA A N 1
ATOM 2620 C CA . ALA A 1 342 ? 7.321 8.000 -10.727 1.00 59.78 342 ALA A CA 1
ATOM 2621 C C . ALA A 1 342 ? 8.792 7.858 -10.292 1.00 59.78 342 ALA A C 1
ATOM 2623 O O . ALA A 1 342 ? 9.669 7.811 -11.153 1.00 59.78 342 ALA A O 1
ATOM 2624 N N . VAL A 1 343 ? 9.075 7.784 -8.989 1.00 68.31 343 VAL A N 1
ATOM 2625 C CA . VAL A 1 343 ? 10.413 7.512 -8.452 1.00 68.31 343 VAL A CA 1
ATOM 2626 C C . VAL A 1 343 ? 10.725 6.016 -8.545 1.00 68.31 343 VAL A C 1
ATOM 2628 O O . VAL A 1 343 ? 11.780 5.664 -9.072 1.00 68.31 343 VAL A O 1
ATOM 2631 N N . GLY A 1 344 ? 9.794 5.149 -8.129 1.00 75.25 344 GLY A N 1
ATOM 2632 C CA . GLY A 1 344 ? 9.927 3.688 -8.208 1.00 75.25 344 GLY A CA 1
ATOM 2633 C C . GLY A 1 344 ? 10.145 3.196 -9.639 1.00 75.25 344 GLY A C 1
ATOM 2634 O O . GLY A 1 344 ? 11.170 2.577 -9.934 1.00 75.25 344 GLY A O 1
ATOM 2635 N N . LEU A 1 345 ? 9.259 3.582 -10.565 1.00 79.06 345 LEU A N 1
ATOM 2636 C CA . LEU A 1 345 ? 9.398 3.225 -11.980 1.00 79.06 345 LEU A CA 1
ATOM 2637 C C . LEU A 1 345 ? 10.696 3.762 -12.596 1.00 79.06 345 LEU A C 1
ATOM 2639 O O . LEU A 1 345 ? 11.358 3.058 -13.357 1.00 79.06 345 LEU A O 1
ATOM 2643 N N . TYR A 1 346 ? 11.076 5.004 -12.285 1.00 81.31 346 TYR A N 1
ATOM 2644 C CA . TYR A 1 346 ? 12.320 5.582 -12.794 1.00 81.31 346 TYR A CA 1
ATOM 2645 C C . TYR A 1 346 ? 13.543 4.801 -12.303 1.00 81.31 346 TYR A C 1
ATOM 2647 O O . TYR A 1 346 ? 14.422 4.476 -13.104 1.00 81.31 346 TYR A O 1
ATOM 2655 N N . PHE A 1 347 ? 13.591 4.460 -11.012 1.00 84.44 347 PHE A N 1
ATOM 2656 C CA . PHE A 1 347 ? 14.650 3.616 -10.465 1.00 84.44 347 PHE A CA 1
ATOM 2657 C C . PHE A 1 347 ? 14.676 2.242 -11.132 1.00 84.44 347 PHE A C 1
ATOM 2659 O O . PHE A 1 347 ? 15.754 1.785 -11.509 1.00 84.44 347 PHE A O 1
ATOM 2666 N N . ALA A 1 348 ? 13.511 1.626 -11.344 1.00 86.00 348 ALA A N 1
ATOM 2667 C CA . ALA A 1 348 ? 13.411 0.330 -11.998 1.00 86.00 348 ALA A CA 1
ATOM 2668 C C . ALA A 1 348 ? 13.921 0.364 -13.447 1.00 86.00 348 ALA A C 1
ATOM 2670 O O . ALA A 1 348 ? 14.747 -0.460 -13.837 1.00 86.00 348 ALA 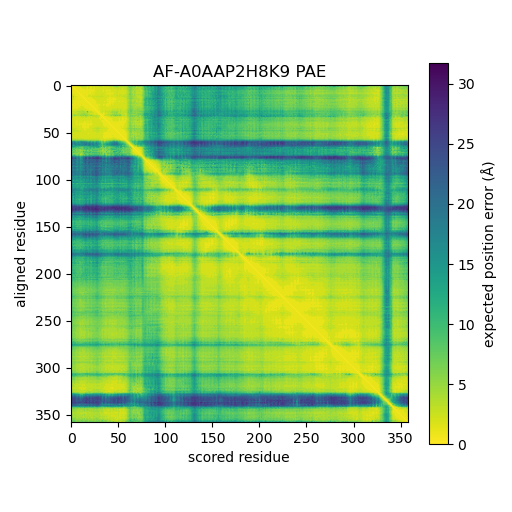A O 1
ATOM 2671 N N . LEU A 1 349 ? 13.494 1.357 -14.234 1.00 86.38 349 LEU A N 1
ATOM 2672 C CA . LEU A 1 349 ? 13.941 1.540 -15.617 1.00 86.38 349 LEU A CA 1
ATOM 2673 C C . LEU A 1 349 ? 15.435 1.855 -15.705 1.00 86.38 349 LEU A C 1
ATOM 2675 O O . LEU A 1 349 ? 16.116 1.335 -16.587 1.00 86.38 349 LEU A O 1
ATOM 2679 N N . ARG A 1 350 ? 15.967 2.671 -14.789 1.00 87.75 350 ARG A N 1
ATOM 2680 C CA . ARG A 1 350 ? 17.402 2.964 -14.729 1.00 87.75 350 ARG A CA 1
ATOM 2681 C C . ARG A 1 350 ? 18.217 1.714 -14.396 1.00 87.75 350 ARG A C 1
ATOM 2683 O O . ARG A 1 350 ? 19.159 1.411 -15.124 1.00 87.75 350 ARG A O 1
ATOM 2690 N N . GLY A 1 351 ? 17.841 0.980 -13.348 1.00 87.25 351 GLY A N 1
ATOM 2691 C CA . GLY A 1 351 ? 18.503 -0.274 -12.976 1.00 87.25 351 GLY A CA 1
ATOM 2692 C C . GLY A 1 351 ? 18.440 -1.304 -14.104 1.00 87.25 351 GLY A C 1
ATOM 2693 O O . GLY A 1 351 ? 19.438 -1.958 -14.409 1.00 87.25 351 GLY A O 1
ATOM 2694 N N . TYR A 1 352 ? 17.307 -1.370 -14.811 1.00 90.44 352 TYR A N 1
ATOM 2695 C CA . TYR A 1 352 ? 17.166 -2.223 -15.987 1.00 90.44 352 TYR A CA 1
ATOM 2696 C C . TYR A 1 352 ? 18.123 -1.829 -17.113 1.00 90.44 352 TYR A C 1
ATOM 2698 O O . TYR A 1 352 ? 18.795 -2.692 -17.677 1.00 90.44 352 TYR A O 1
ATOM 2706 N N . ARG A 1 353 ? 18.218 -0.530 -17.415 1.00 87.69 353 ARG A N 1
ATOM 2707 C CA . ARG A 1 353 ? 19.114 0.011 -18.442 1.00 87.69 353 ARG A CA 1
ATOM 2708 C C . ARG A 1 353 ? 20.572 -0.345 -18.157 1.00 87.69 353 ARG A C 1
ATOM 2710 O O . ARG A 1 353 ? 21.263 -0.854 -19.037 1.00 87.69 353 ARG A O 1
ATOM 2717 N N . GLU A 1 354 ? 21.009 -0.127 -16.918 1.00 88.75 354 GLU A N 1
ATOM 2718 C CA . GLU A 1 354 ? 22.367 -0.433 -16.460 1.00 88.75 354 GLU A CA 1
ATOM 2719 C C . GLU A 1 354 ? 22.658 -1.944 -16.559 1.00 88.75 354 GLU A C 1
ATOM 2721 O O . GLU A 1 354 ? 23.671 -2.342 -17.138 1.00 88.75 354 GLU A O 1
ATOM 2726 N N . ALA A 1 355 ? 21.738 -2.802 -16.099 1.00 87.69 355 ALA A N 1
ATOM 2727 C CA . ALA A 1 355 ? 21.884 -4.259 -16.184 1.00 87.69 355 ALA A CA 1
ATOM 2728 C C . ALA A 1 355 ? 21.876 -4.787 -17.635 1.00 87.69 355 ALA A C 1
ATOM 2730 O O . ALA A 1 355 ? 22.583 -5.748 -17.959 1.00 87.69 355 ALA A O 1
ATOM 2731 N N . ALA A 1 356 ? 21.107 -4.152 -18.523 1.00 85.81 356 ALA A N 1
ATOM 2732 C CA . ALA A 1 356 ? 21.033 -4.484 -19.945 1.00 85.81 356 ALA A CA 1
ATOM 2733 C C . ALA A 1 356 ? 22.207 -3.921 -20.772 1.00 85.81 356 ALA A C 1
ATOM 2735 O O . ALA A 1 356 ? 22.462 -4.422 -21.867 1.00 85.81 356 ALA A O 1
ATOM 2736 N N . GLY A 1 357 ? 22.946 -2.933 -20.252 1.00 87.88 357 GLY A N 1
ATOM 2737 C CA . GLY A 1 357 ? 24.035 -2.254 -20.960 1.00 87.88 357 GLY A CA 1
ATOM 2738 C C . GLY A 1 357 ? 23.556 -1.321 -22.082 1.00 87.88 357 GLY A C 1
ATOM 2739 O O . GLY A 1 357 ? 24.143 -1.342 -23.164 1.00 87.88 357 GLY A O 1
ATOM 2740 N N . LEU A 1 358 ? 22.476 -0.563 -21.842 1.00 83.75 358 LEU A N 1
ATOM 2741 C CA . LEU A 1 358 ? 21.7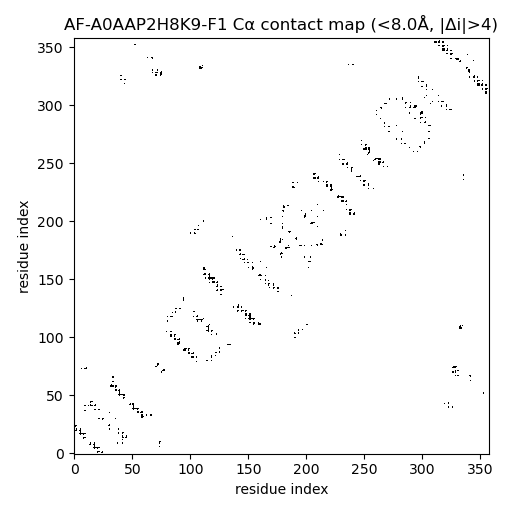74 0.297 -22.818 1.00 83.75 358 LEU A CA 1
ATOM 2742 C C . LEU A 1 358 ? 21.931 1.810 -22.587 1.00 83.75 358 LEU A C 1
ATOM 2744 O O . LEU A 1 358 ? 22.283 2.229 -21.466 1.00 83.75 358 LEU A O 1
#